Protein AF-A0A9X2HMV2-F1 (afdb_monomer)

InterPro domains:
  IPR060772 LEM-3-like, GIY-YIG domain, bacteria [cd10440] (22-92)

Organism: NCBI:txid2949092

Nearest PDB structures (foldseek):
  8h77-assembly1_F  TM=2.926E-01  e=2.161E-01  Mus musculus
  8ppl-assembly1_Iv  TM=3.514E-01  e=7.562E-01  Homo sapiens
  6ait-assembly1_C  TM=2.605E-01  e=3.933E-01  Escherichia coli K-12

Structure (mmCIF, N/CA/C/O backbone):
data_AF-A0A9X2HMV2-F1
#
_entry.id   AF-A0A9X2HMV2-F1
#
loop_
_atom_site.group_PDB
_atom_site.id
_atom_site.type_symbol
_atom_site.label_atom_id
_atom_site.label_alt_id
_atom_site.label_comp_id
_atom_site.label_asym_id
_atom_site.label_entity_id
_atom_site.label_seq_id
_atom_site.pdbx_PDB_ins_code
_atom_site.Cartn_x
_atom_site.Cartn_y
_atom_site.Cartn_z
_atom_site.occupancy
_atom_site.B_iso_or_equiv
_atom_site.auth_seq_id
_atom_site.auth_comp_id
_atom_site.auth_asym_id
_atom_site.auth_atom_id
_atom_site.pdbx_PDB_model_num
ATOM 1 N N . MET A 1 1 ? 1.524 39.550 4.404 1.00 34.75 1 MET A N 1
ATOM 2 C CA . MET A 1 1 ? 0.336 38.700 4.198 1.00 34.75 1 MET A CA 1
ATOM 3 C C . MET A 1 1 ? 0.662 37.350 4.777 1.00 34.75 1 MET A C 1
ATOM 5 O O . MET A 1 1 ? 1.662 36.757 4.396 1.00 34.75 1 MET A O 1
ATOM 9 N N . GLU A 1 2 ? -0.107 37.003 5.795 1.00 38.22 2 GLU A N 1
ATOM 10 C CA . GLU A 1 2 ? 0.076 35.893 6.719 1.00 38.22 2 GLU A CA 1
ATOM 11 C C . GLU A 1 2 ? -0.021 34.535 6.019 1.00 38.22 2 GLU A C 1
ATOM 13 O O . GLU A 1 2 ? -0.884 34.339 5.168 1.00 38.22 2 GLU A O 1
ATOM 18 N N . ASN A 1 3 ? 0.858 33.606 6.403 1.00 36.62 3 ASN A N 1
ATOM 19 C CA . ASN A 1 3 ? 0.534 32.189 6.584 1.00 36.62 3 ASN A CA 1
ATOM 20 C C . ASN A 1 3 ? 1.729 31.464 7.226 1.00 36.62 3 ASN A C 1
ATOM 22 O O . ASN A 1 3 ? 2.370 30.610 6.625 1.00 36.62 3 ASN A O 1
ATOM 26 N N . GLU A 1 4 ? 2.014 31.804 8.482 1.00 38.22 4 GLU A N 1
ATOM 27 C CA . GLU A 1 4 ? 2.654 30.873 9.414 1.00 38.22 4 GLU A CA 1
ATOM 28 C C . GLU A 1 4 ? 1.601 30.475 10.450 1.00 38.22 4 GLU A C 1
ATOM 30 O O . GLU A 1 4 ? 1.627 30.886 11.608 1.00 38.22 4 GLU A O 1
ATOM 35 N N . ALA A 1 5 ? 0.619 29.682 10.016 1.00 41.47 5 ALA A N 1
ATOM 36 C CA . ALA A 1 5 ? -0.153 28.874 10.945 1.00 41.47 5 ALA A CA 1
ATOM 37 C C . ALA A 1 5 ? 0.798 27.793 11.472 1.00 41.47 5 ALA A C 1
ATOM 39 O O . ALA A 1 5 ? 0.925 26.715 10.892 1.00 41.47 5 ALA A O 1
ATOM 40 N N . GLY A 1 6 ? 1.534 28.122 12.537 1.00 42.69 6 GLY A N 1
ATOM 41 C CA . GLY A 1 6 ? 2.278 27.136 13.304 1.00 42.69 6 GLY A CA 1
ATOM 42 C C . GLY A 1 6 ? 1.337 25.983 13.631 1.00 42.69 6 GLY A C 1
ATOM 43 O O . GLY A 1 6 ? 0.216 26.216 14.082 1.00 42.69 6 GLY A O 1
ATOM 44 N N . ALA A 1 7 ? 1.764 24.754 13.347 1.00 50.41 7 ALA A N 1
ATOM 45 C CA . ALA A 1 7 ? 1.026 23.553 13.704 1.00 50.41 7 ALA A CA 1
ATOM 46 C C . ALA A 1 7 ? 0.815 23.552 15.225 1.00 50.41 7 ALA A C 1
ATOM 48 O O . ALA A 1 7 ? 1.694 23.152 15.989 1.00 50.41 7 ALA A O 1
ATOM 49 N N . GLY A 1 8 ? -0.324 24.090 15.667 1.00 61.62 8 GLY A N 1
ATOM 50 C CA . GLY A 1 8 ? -0.700 24.127 17.068 1.00 61.62 8 GLY A CA 1
ATOM 51 C C . GLY A 1 8 ? -0.692 22.700 17.590 1.00 61.62 8 GLY A C 1
ATOM 52 O O . GLY A 1 8 ? -1.275 21.810 16.971 1.00 61.62 8 GLY A O 1
ATOM 53 N N . ALA A 1 9 ? 0.022 22.466 18.691 1.00 81.00 9 ALA A N 1
ATOM 54 C CA . ALA A 1 9 ? 0.084 21.148 19.302 1.00 81.00 9 ALA A CA 1
ATOM 55 C C . ALA A 1 9 ? -1.342 20.623 19.537 1.00 81.00 9 ALA A C 1
ATOM 57 O O . ALA A 1 9 ? -2.161 21.314 20.147 1.00 81.00 9 ALA A O 1
ATOM 58 N N . LEU A 1 10 ? -1.635 19.414 19.044 1.00 88.38 10 LEU A N 1
ATOM 59 C CA . LEU A 1 10 ? -2.954 18.802 19.193 1.00 88.38 10 LEU A CA 1
ATOM 60 C C . LEU A 1 10 ? -3.320 18.717 20.676 1.00 88.38 10 LEU A C 1
ATOM 62 O O . LEU A 1 10 ? -2.588 18.136 21.485 1.00 88.38 10 LEU A O 1
ATOM 66 N N . ARG A 1 11 ? -4.465 19.292 21.039 1.00 90.75 11 ARG A N 1
ATOM 67 C CA . ARG A 1 11 ? -4.925 19.354 22.422 1.00 90.75 11 ARG A CA 1
ATOM 68 C C . ARG A 1 11 ? -5.875 18.206 22.713 1.00 90.75 11 ARG A C 1
ATOM 70 O O . ARG A 1 11 ? -7.054 18.239 22.378 1.00 90.75 11 ARG A O 1
ATOM 77 N N . GLN A 1 12 ? -5.360 17.209 23.409 1.00 92.12 12 GLN A N 1
ATOM 78 C CA . GLN A 1 12 ? -6.180 16.143 23.954 1.00 92.12 12 GLN A CA 1
ATOM 79 C C . GLN A 1 12 ? -6.887 16.604 25.238 1.00 92.12 12 GLN A C 1
ATOM 81 O O . GLN A 1 12 ? -6.235 17.086 26.167 1.00 92.12 12 GLN A O 1
ATOM 86 N N . THR A 1 13 ? -8.202 16.422 25.303 1.00 86.31 13 THR A N 1
ATOM 87 C CA . THR A 1 13 ? -9.024 16.581 26.506 1.00 86.31 13 THR A CA 1
ATOM 88 C C . THR A 1 13 ? -9.454 15.206 27.027 1.00 86.31 13 THR A C 1
ATOM 90 O O . THR A 1 13 ? -9.396 14.208 26.307 1.00 86.31 13 THR A O 1
ATOM 93 N N . GLY A 1 14 ? -9.797 15.133 28.309 1.00 85.50 14 GLY A N 1
ATOM 94 C CA . GLY A 1 14 ? -10.096 13.877 28.996 1.00 85.50 14 GLY A CA 1
ATOM 95 C C . GLY A 1 14 ? -9.018 13.498 30.010 1.00 85.50 14 GLY A C 1
ATOM 96 O O . GLY A 1 14 ? -7.828 13.787 29.845 1.00 85.50 14 GLY A O 1
ATOM 97 N N . GLU A 1 15 ? -9.447 12.874 31.103 1.00 89.00 15 GLU A N 1
ATOM 98 C CA . GLU A 1 15 ? -8.559 12.493 32.196 1.00 89.00 15 GLU A CA 1
ATOM 99 C C . GLU A 1 15 ? -7.560 11.427 31.728 1.00 89.00 15 GLU A C 1
ATOM 101 O O . GLU A 1 15 ? -7.930 10.351 31.250 1.00 89.00 15 GLU A O 1
ATOM 106 N N . ARG A 1 16 ? -6.263 11.722 31.860 1.00 92.19 16 ARG A N 1
ATOM 107 C CA . ARG A 1 16 ? -5.207 10.741 31.604 1.00 92.19 16 ARG A CA 1
ATOM 108 C C . ARG A 1 16 ? -5.123 9.780 32.775 1.00 92.19 16 ARG A C 1
ATOM 110 O O . ARG A 1 16 ? -4.604 10.138 33.828 1.00 92.19 16 ARG A O 1
ATOM 117 N N . ARG A 1 17 ? -5.558 8.543 32.562 1.00 93.94 17 ARG A N 1
ATOM 118 C CA . ARG A 1 17 ? -5.462 7.472 33.557 1.00 93.94 17 ARG A CA 1
ATOM 119 C C . ARG A 1 17 ? -4.986 6.169 32.927 1.00 93.94 17 ARG A C 1
ATOM 121 O O . ARG A 1 17 ? -4.735 6.098 31.728 1.00 93.94 17 ARG A O 1
ATOM 128 N N . THR A 1 18 ? -4.807 5.149 33.754 1.00 93.38 18 THR A N 1
ATOM 129 C CA . THR A 1 18 ? -4.511 3.786 33.305 1.00 93.38 18 THR A CA 1
ATOM 130 C C . THR A 1 18 ? -5.732 2.930 33.640 1.00 93.38 18 THR A C 1
ATOM 132 O O . THR A 1 18 ? -5.883 2.574 34.808 1.00 93.38 18 THR A O 1
ATOM 135 N N . PRO A 1 19 ? -6.625 2.650 32.673 1.00 92.88 19 PRO A N 1
ATOM 136 C CA . PRO A 1 19 ? -7.799 1.819 32.904 1.00 92.88 19 PRO A CA 1
ATOM 137 C C . PRO A 1 19 ? -7.418 0.405 33.339 1.00 92.88 19 PRO A C 1
ATOM 139 O O . PRO A 1 19 ? -6.324 -0.084 33.029 1.00 92.88 19 PRO A O 1
ATOM 142 N N . ALA A 1 20 ? -8.334 -0.264 34.033 1.00 89.88 20 ALA A N 1
ATOM 143 C CA . ALA A 1 20 ? -8.143 -1.652 34.432 1.00 89.88 20 ALA A CA 1
ATOM 144 C C . ALA A 1 20 ? -8.288 -2.601 33.227 1.00 89.88 20 ALA A C 1
ATOM 146 O O . ALA A 1 20 ? -9.244 -2.491 32.462 1.00 89.88 20 ALA A O 1
ATOM 147 N N . ARG A 1 21 ? -7.370 -3.572 33.097 1.00 95.62 21 ARG A N 1
ATOM 148 C CA . ARG A 1 21 ? -7.404 -4.661 32.093 1.00 95.62 21 ARG A CA 1
ATOM 149 C C . ARG A 1 21 ? -7.625 -4.151 30.655 1.00 95.62 21 ARG A C 1
ATOM 151 O O . ARG A 1 21 ? -6.910 -3.243 30.222 1.00 95.62 21 ARG A O 1
ATOM 158 N N . HIS A 1 22 ? -8.552 -4.772 29.920 1.00 98.31 22 HIS A N 1
ATOM 159 C CA . HIS A 1 22 ? -9.015 -4.320 28.616 1.00 98.31 22 HIS A CA 1
ATOM 160 C C . HIS A 1 22 ? -10.144 -3.306 28.770 1.00 98.31 22 HIS A C 1
ATOM 162 O O . HIS A 1 22 ? -10.926 -3.334 29.723 1.00 98.31 22 HIS A O 1
ATOM 168 N N . TYR A 1 23 ? -10.215 -2.396 27.810 1.00 98.44 23 TYR A N 1
ATOM 169 C CA . TYR A 1 23 ? -11.221 -1.351 27.770 1.00 98.44 23 TYR A CA 1
ATOM 170 C C . TYR A 1 23 ? -11.540 -0.969 26.329 1.00 98.44 23 TYR A C 1
ATOM 172 O O . TYR A 1 23 ? -10.726 -1.165 25.419 1.00 98.44 23 TYR A O 1
ATOM 180 N N . VAL A 1 24 ? -12.704 -0.354 26.151 1.00 98.56 24 VAL A N 1
ATOM 181 C CA . VAL A 1 24 ? -13.124 0.281 24.902 1.00 98.56 24 VAL A CA 1
ATOM 182 C C . VAL A 1 24 ? -13.167 1.786 25.114 1.00 98.56 24 VAL A C 1
ATOM 184 O O . VAL A 1 24 ? -13.591 2.273 26.163 1.00 98.56 24 VAL A O 1
ATOM 187 N N . TYR A 1 25 ? -12.686 2.537 24.133 1.00 98.56 25 TYR A N 1
ATOM 188 C CA . TYR A 1 25 ? -12.602 3.988 24.188 1.00 98.56 25 TYR A CA 1
ATOM 189 C C . TYR A 1 25 ? -13.081 4.627 22.887 1.00 98.56 25 TYR A C 1
ATOM 191 O O . TYR A 1 25 ? -13.060 4.010 21.823 1.00 98.56 25 TYR A O 1
ATOM 199 N N . ALA A 1 26 ? -13.478 5.891 22.981 1.00 98.44 26 ALA A N 1
ATOM 200 C CA . ALA A 1 26 ? -13.838 6.735 21.857 1.00 98.44 26 ALA A CA 1
ATOM 201 C C . ALA A 1 26 ? -12.940 7.974 21.822 1.00 98.44 26 ALA A C 1
ATOM 203 O O . ALA A 1 26 ? -12.693 8.592 22.860 1.00 98.44 26 ALA A O 1
ATOM 204 N N . HIS A 1 27 ? -12.492 8.367 20.629 1.00 98.38 27 HIS A N 1
ATOM 205 C CA . HIS A 1 27 ? -12.064 9.743 20.393 1.00 98.38 27 HIS A CA 1
ATOM 206 C C . HIS A 1 27 ? -13.264 10.521 19.865 1.00 98.38 27 HIS A C 1
ATOM 208 O O . HIS A 1 27 ? -13.929 10.095 18.913 1.00 98.38 27 HIS A O 1
ATOM 214 N N . ARG A 1 28 ? -13.553 11.645 20.514 1.00 98.38 28 ARG A N 1
ATOM 215 C CA . ARG A 1 28 ? -14.755 12.435 20.274 1.00 98.38 28 ARG A CA 1
ATOM 216 C C . ARG A 1 28 ? -14.396 13.837 19.828 1.00 98.38 28 ARG A C 1
ATOM 218 O O . ARG A 1 28 ? -13.426 14.434 20.300 1.00 98.38 28 ARG A O 1
ATOM 225 N N . HIS A 1 29 ? -15.191 14.347 18.904 1.00 97.88 29 HIS A N 1
ATOM 226 C CA . HIS A 1 29 ? -15.198 15.754 18.560 1.00 97.88 29 HIS A CA 1
ATOM 227 C C . HIS A 1 29 ? -15.646 16.565 19.803 1.00 97.88 29 HIS A C 1
ATOM 229 O O . HIS A 1 29 ? -16.313 16.003 20.677 1.00 97.88 29 HIS A O 1
ATOM 235 N N . PRO A 1 30 ? -15.286 17.857 19.940 1.00 96.38 30 PRO A N 1
ATOM 236 C CA . PRO A 1 30 ? -15.675 18.678 21.094 1.00 96.38 30 PRO A CA 1
ATOM 237 C C . PRO A 1 30 ? -17.182 18.749 21.402 1.00 96.38 30 PRO A C 1
ATOM 239 O O . PRO A 1 30 ? -17.558 19.059 22.527 1.00 96.38 30 PRO A O 1
ATOM 242 N N . ASP A 1 31 ? -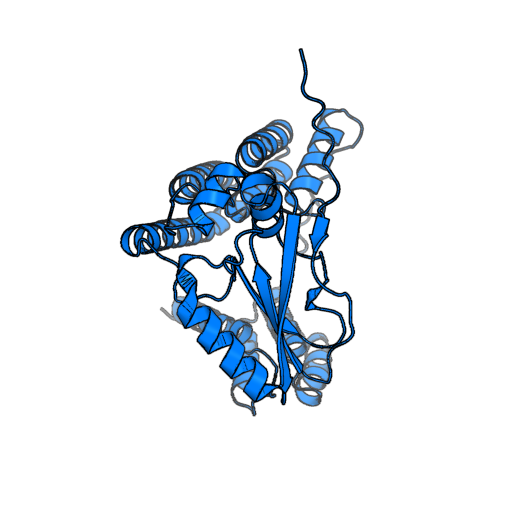18.043 18.440 20.431 1.00 96.50 31 ASP A N 1
ATOM 243 C CA . ASP A 1 31 ? -19.502 18.320 20.606 1.00 96.50 31 ASP A CA 1
ATOM 244 C C . ASP A 1 31 ? -19.943 16.987 21.252 1.00 96.50 31 ASP A C 1
ATOM 246 O O . ASP A 1 31 ? -21.129 16.776 21.492 1.00 96.50 31 ASP A O 1
ATOM 250 N N . GLY A 1 32 ? -19.003 16.076 21.523 1.00 96.81 32 GLY A N 1
ATOM 251 C CA . GLY A 1 32 ? -19.246 14.748 22.080 1.00 96.81 32 GLY A CA 1
ATOM 252 C C . GLY A 1 32 ? -19.470 13.644 21.042 1.00 96.81 32 GLY A C 1
ATOM 253 O O . GLY A 1 32 ? -19.580 12.478 21.427 1.00 96.81 32 GLY A O 1
ATOM 254 N N . THR A 1 33 ? -19.499 13.952 19.743 1.00 97.56 33 THR A N 1
ATOM 255 C CA . THR A 1 33 ? -19.716 12.950 18.691 1.00 97.56 33 THR A CA 1
ATOM 256 C C . THR A 1 33 ? -18.464 12.077 18.502 1.00 97.56 33 THR A C 1
ATOM 258 O O . THR A 1 33 ? -17.376 12.619 18.288 1.00 97.56 33 THR A O 1
ATOM 261 N N . PRO A 1 34 ? -18.562 10.731 18.540 1.00 98.12 34 PRO A N 1
ATOM 262 C CA . PRO A 1 34 ? -17.417 9.864 18.280 1.00 98.12 34 PRO A CA 1
ATOM 263 C C . PRO A 1 34 ? -17.022 9.892 16.798 1.00 98.12 34 PRO A C 1
ATOM 265 O O . PRO A 1 34 ? -17.875 9.795 15.917 1.00 98.12 34 PRO A O 1
ATOM 268 N N . PHE A 1 35 ? -15.717 9.973 16.533 1.00 97.94 35 PHE A N 1
ATOM 269 C CA . PHE A 1 35 ? -15.137 9.840 15.186 1.00 97.94 35 PHE A CA 1
ATOM 270 C C . PHE A 1 35 ? -14.103 8.707 15.092 1.00 97.94 35 PHE A C 1
ATOM 272 O O . PHE A 1 35 ? -13.606 8.392 14.013 1.00 97.94 35 PHE A O 1
ATOM 279 N N . TYR A 1 36 ? -13.765 8.078 16.217 1.00 98.31 36 TYR A N 1
ATOM 280 C CA . TYR A 1 36 ? -12.933 6.882 16.273 1.00 98.31 36 TYR A CA 1
ATOM 281 C C . TYR A 1 36 ? -13.305 6.067 17.509 1.00 98.31 36 TYR A C 1
ATOM 283 O O . TYR A 1 36 ? -13.457 6.638 18.589 1.00 98.31 36 TYR A O 1
ATOM 291 N N . ILE A 1 37 ? -13.412 4.752 17.357 1.00 98.56 37 ILE A N 1
ATOM 292 C CA . ILE A 1 37 ? -13.602 3.797 18.454 1.00 98.56 37 ILE A CA 1
ATOM 293 C C . ILE A 1 37 ? -12.391 2.870 18.492 1.00 98.56 37 ILE A C 1
ATOM 295 O O . ILE A 1 37 ? -11.847 2.526 17.448 1.00 98.56 37 ILE A O 1
ATOM 299 N N . GLY A 1 38 ? -11.934 2.471 19.670 1.00 98.19 38 GLY A N 1
ATOM 300 C CA . GLY A 1 38 ? -10.831 1.528 19.771 1.00 98.19 38 GLY A CA 1
ATOM 301 C C . GLY A 1 38 ? -10.898 0.661 21.015 1.00 98.19 38 GLY A C 1
ATOM 302 O O . GLY A 1 38 ? -11.391 1.088 22.057 1.00 98.19 38 GLY A O 1
ATOM 303 N N . LYS A 1 39 ? -10.309 -0.529 20.931 1.00 98.19 39 LYS A N 1
ATOM 304 C CA . LYS A 1 39 ? -9.951 -1.362 22.083 1.00 98.19 39 LYS A CA 1
ATOM 305 C C . LYS A 1 39 ? -8.522 -1.089 22.544 1.00 98.19 39 LYS A C 1
ATOM 307 O O . LYS A 1 39 ? -7.611 -0.852 21.739 1.00 98.19 39 LYS A O 1
ATOM 312 N N . GLY A 1 40 ? -8.279 -1.146 23.851 1.00 97.44 40 GLY A N 1
ATOM 313 C CA . GLY A 1 40 ? -6.939 -0.970 24.397 1.00 97.44 40 GLY A CA 1
ATOM 314 C C . GLY A 1 40 ? -6.668 -1.640 25.733 1.00 97.44 40 GLY A C 1
ATOM 315 O O . GLY A 1 40 ? -7.559 -2.163 26.390 1.00 97.44 40 GLY A O 1
ATOM 316 N N . ILE A 1 41 ? -5.384 -1.604 26.091 1.00 97.31 41 ILE A N 1
ATOM 317 C CA . ILE A 1 41 ? -4.829 -1.908 27.412 1.00 97.31 41 ILE A CA 1
ATOM 318 C C . ILE A 1 41 ? -3.843 -0.796 27.780 1.00 97.31 41 ILE A C 1
ATOM 320 O O . ILE A 1 41 ? -3.313 -0.103 26.899 1.00 97.31 41 ILE A O 1
ATOM 324 N N . GLY A 1 42 ? -3.594 -0.596 29.075 1.00 96.25 42 GLY A N 1
ATOM 325 C CA . GLY A 1 42 ? -2.690 0.454 29.549 1.00 96.25 42 GLY A CA 1
ATOM 326 C C . GLY A 1 42 ? -3.098 1.835 29.021 1.00 96.25 42 GLY A C 1
ATOM 327 O O . GLY A 1 42 ? -4.249 2.237 29.147 1.00 96.25 42 GLY A O 1
ATOM 328 N N . ARG A 1 43 ? -2.181 2.564 28.372 1.00 96.00 43 ARG A N 1
ATOM 329 C CA . ARG A 1 43 ? -2.418 3.946 27.899 1.00 96.00 43 ARG A CA 1
ATOM 330 C C . ARG A 1 43 ? -2.727 4.082 26.399 1.00 96.00 43 ARG A C 1
ATOM 332 O O . ARG A 1 43 ? -2.580 5.170 25.845 1.00 96.00 43 ARG A O 1
ATOM 339 N N . ARG A 1 44 ? -3.159 3.011 25.723 1.00 96.62 4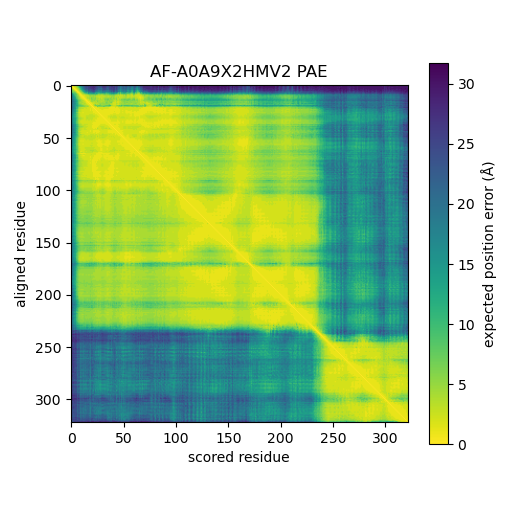4 ARG A N 1
ATOM 340 C CA . ARG A 1 44 ? -3.421 3.019 24.268 1.00 96.62 44 ARG A CA 1
ATOM 341 C C . ARG A 1 44 ? -4.423 4.096 23.813 1.00 96.62 44 ARG A C 1
ATOM 343 O O . ARG A 1 44 ? -4.198 4.677 22.748 1.00 96.62 44 ARG A O 1
ATOM 350 N N . ALA A 1 45 ? -5.452 4.408 24.612 1.00 97.12 45 ALA A N 1
ATOM 351 C CA . ALA A 1 45 ? -6.440 5.455 24.292 1.00 97.12 45 ALA A CA 1
ATOM 352 C C . ALA A 1 45 ? -5.833 6.857 24.129 1.00 97.12 45 ALA A C 1
ATOM 354 O O . ALA A 1 45 ? -6.392 7.702 23.451 1.00 97.12 45 ALA A O 1
ATOM 355 N N . TRP A 1 46 ? -4.685 7.120 24.757 1.00 96.25 46 TRP A N 1
ATOM 356 C CA . TRP A 1 46 ? -4.029 8.431 24.735 1.00 96.25 46 TRP A CA 1
ATOM 357 C C . TRP A 1 46 ? -2.839 8.481 23.769 1.00 96.25 46 TRP A C 1
ATOM 359 O O . TRP A 1 46 ? -2.117 9.476 23.730 1.00 96.25 46 TRP A O 1
ATOM 369 N N . SER A 1 47 ? -2.597 7.407 23.013 1.00 94.69 47 SER A N 1
ATOM 370 C CA . SER A 1 47 ? -1.531 7.385 22.014 1.00 94.69 47 SER A CA 1
ATOM 371 C C . SER A 1 47 ? -1.889 8.282 20.828 1.00 94.69 47 SER A C 1
ATOM 373 O O . SER A 1 47 ? -2.959 8.137 20.241 1.00 94.69 47 SER A O 1
ATOM 375 N N . MET A 1 48 ? -0.953 9.156 20.454 1.00 92.75 48 MET A N 1
ATOM 376 C CA . MET A 1 48 ? -1.035 9.999 19.255 1.00 92.75 48 MET A CA 1
ATOM 377 C C . MET A 1 48 ? -0.436 9.328 18.014 1.00 92.75 48 MET A C 1
ATOM 379 O O . MET A 1 48 ? -0.400 9.949 16.962 1.00 92.75 48 MET A O 1
ATOM 383 N N . ASP A 1 49 ? 0.049 8.090 18.131 1.00 94.31 49 ASP A N 1
ATOM 384 C CA . ASP A 1 49 ? 0.530 7.308 16.993 1.00 94.31 49 ASP A CA 1
ATOM 385 C C . ASP A 1 49 ? -0.678 6.835 16.172 1.00 94.31 49 ASP A C 1
ATOM 387 O O . ASP A 1 49 ? -1.319 5.826 16.494 1.00 94.31 49 ASP A O 1
ATOM 391 N N . ARG A 1 50 ? -1.092 7.664 15.212 1.00 94.00 50 ARG A N 1
ATOM 392 C CA . ARG A 1 50 ? -2.278 7.486 14.370 1.00 94.00 50 ARG A CA 1
ATOM 393 C C . ARG A 1 50 ? -1.961 7.891 12.933 1.00 94.00 50 ARG A C 1
ATOM 395 O O . ARG A 1 50 ? -0.946 8.520 12.649 1.00 94.00 50 ARG A O 1
ATOM 402 N N . ASP A 1 51 ? -2.823 7.483 12.008 1.00 92.88 51 ASP A N 1
ATOM 403 C CA . ASP A 1 51 ? -2.629 7.793 10.595 1.00 92.88 51 ASP A CA 1
ATOM 404 C C . ASP A 1 51 ? -2.917 9.269 10.260 1.00 92.88 51 ASP A C 1
ATOM 406 O O . ASP A 1 51 ? -3.502 10.027 11.040 1.00 92.88 51 ASP A O 1
ATOM 410 N N . ALA A 1 52 ? -2.494 9.678 9.063 1.00 93.50 52 ALA A N 1
ATOM 411 C CA . ALA A 1 52 ? -2.624 11.050 8.587 1.00 93.50 52 ALA A CA 1
ATOM 412 C C . ALA A 1 52 ? -4.082 11.537 8.507 1.00 93.50 52 ALA A C 1
ATOM 414 O O . ALA A 1 52 ? -4.324 12.719 8.744 1.00 93.50 52 ALA A O 1
ATOM 415 N N . LEU A 1 53 ? -5.052 10.660 8.217 1.00 95.00 53 LEU A N 1
ATOM 416 C CA . LEU A 1 53 ? -6.465 11.046 8.129 1.00 95.00 53 LEU A CA 1
ATOM 417 C C . LEU A 1 53 ? -7.017 11.387 9.509 1.00 95.00 53 LEU A C 1
ATOM 419 O O . LEU A 1 53 ? -7.749 12.363 9.650 1.00 95.00 53 LEU A O 1
ATOM 423 N N . TRP A 1 54 ? -6.626 10.625 10.530 1.00 97.38 54 TRP A N 1
ATOM 424 C CA . TRP A 1 54 ? -6.986 10.915 11.914 1.00 97.38 54 TRP A CA 1
ATOM 425 C C . TRP A 1 54 ? -6.461 12.287 12.363 1.00 97.38 54 TRP A C 1
ATOM 427 O O . TRP A 1 54 ? -7.221 13.098 12.897 1.00 97.38 54 TRP A O 1
ATOM 437 N N . HIS A 1 55 ? -5.183 12.581 12.095 1.00 96.19 55 HIS A N 1
ATOM 438 C CA . HIS A 1 55 ? -4.594 13.885 12.417 1.00 96.19 55 HIS A CA 1
ATOM 439 C C . HIS A 1 55 ? -5.263 15.022 11.639 1.00 96.19 55 HIS A C 1
ATOM 441 O O . HIS A 1 55 ? -5.594 16.059 12.216 1.00 96.19 55 HIS A O 1
ATOM 447 N N . HIS A 1 56 ? -5.497 14.813 10.343 1.00 96.50 56 HIS A N 1
ATOM 448 C CA . HIS A 1 56 ? -6.152 15.786 9.475 1.00 96.50 56 HIS A CA 1
ATOM 449 C C . HIS A 1 56 ? -7.574 16.100 9.940 1.00 96.50 56 HIS A C 1
ATOM 451 O O . HIS A 1 56 ? -7.940 17.271 10.020 1.00 96.50 56 HIS A O 1
ATOM 457 N N . PHE A 1 57 ? -8.351 15.086 10.331 1.00 97.44 57 PHE A N 1
ATOM 458 C CA . PHE A 1 57 ? -9.698 15.274 10.868 1.00 97.44 57 PHE A CA 1
ATOM 459 C C . PHE A 1 57 ? -9.696 16.139 12.130 1.00 97.44 57 PHE A C 1
ATOM 461 O O . PHE A 1 57 ? -10.498 17.059 12.240 1.00 97.44 57 PHE A O 1
ATOM 468 N N . ILE A 1 58 ? -8.778 15.914 13.071 1.00 97.38 58 ILE A N 1
ATOM 469 C CA . ILE A 1 58 ? -8.739 16.722 14.301 1.00 97.38 58 ILE A CA 1
ATOM 470 C C . ILE A 1 58 ? -8.374 18.169 14.001 1.00 97.38 58 ILE A C 1
ATOM 472 O O . ILE A 1 58 ? -9.000 19.084 14.537 1.00 97.38 58 ILE A O 1
ATOM 476 N N . THR A 1 59 ? -7.385 18.387 13.139 1.00 96.50 59 THR A N 1
ATOM 477 C CA . THR A 1 59 ? -6.963 19.736 12.759 1.00 96.50 59 THR A CA 1
ATOM 478 C C . THR A 1 59 ? -8.081 20.485 12.038 1.00 96.50 59 THR A C 1
ATOM 480 O O . THR A 1 59 ? -8.359 21.632 12.375 1.00 96.50 59 THR A O 1
ATOM 483 N N . THR A 1 60 ? -8.745 19.841 11.076 1.00 96.38 60 THR A N 1
ATOM 484 C CA . THR A 1 60 ? -9.719 20.509 10.196 1.00 96.38 60 THR A CA 1
ATOM 485 C C . THR A 1 60 ? -11.142 20.527 10.734 1.00 96.38 60 THR A C 1
ATOM 487 O O . THR A 1 60 ? -11.866 21.487 10.489 1.00 96.38 60 THR A O 1
ATOM 490 N N . ARG A 1 61 ? -11.563 19.487 11.459 1.00 97.06 61 ARG A N 1
ATOM 491 C CA . ARG A 1 61 ? -12.939 19.342 11.958 1.00 97.06 61 ARG A CA 1
ATOM 492 C C . ARG A 1 61 ? -13.056 19.647 13.437 1.00 97.06 61 ARG A C 1
ATOM 494 O O . ARG A 1 61 ? -14.057 20.221 13.832 1.00 97.06 61 ARG A O 1
ATOM 501 N N . CYS A 1 62 ? -12.037 19.341 14.239 1.00 96.62 62 CYS A N 1
ATOM 502 C CA . CYS A 1 62 ? -12.098 19.514 15.693 1.00 96.62 62 CYS A CA 1
ATOM 503 C C . CYS A 1 62 ? -11.313 20.734 16.224 1.00 96.62 62 CYS A C 1
ATOM 505 O O . CYS A 1 62 ? -11.084 20.854 17.433 1.00 96.62 62 CYS A O 1
ATOM 507 N N . GLY A 1 63 ? -10.838 21.619 15.339 1.00 95.12 63 GLY A N 1
ATOM 508 C CA . GLY A 1 63 ? -10.068 22.810 15.717 1.00 95.12 63 GLY A CA 1
ATOM 509 C C . GLY A 1 63 ? -8.761 22.490 16.452 1.00 95.12 63 GLY A C 1
ATOM 510 O O . GLY A 1 63 ? -8.346 23.238 17.334 1.00 95.12 63 GLY A O 1
ATOM 511 N N . GLY A 1 64 ? -8.145 21.342 16.152 1.00 96.31 64 GLY A N 1
ATOM 512 C CA . GLY A 1 64 ? -6.916 20.886 16.804 1.00 96.31 64 GLY A CA 1
ATOM 513 C C . GLY A 1 64 ? -7.119 20.270 18.193 1.00 96.31 64 GLY A C 1
ATOM 514 O O . GLY A 1 64 ? -6.130 19.998 18.873 1.00 96.31 64 GLY A O 1
ATOM 515 N N . SER A 1 65 ? -8.360 20.032 18.633 1.00 96.50 65 SER A N 1
ATOM 516 C CA . SER A 1 65 ? -8.654 19.445 19.948 1.00 96.50 65 SER A CA 1
ATOM 517 C C . SER A 1 65 ? -9.592 18.248 19.870 1.00 96.50 65 SER A C 1
ATOM 519 O O . SER A 1 65 ? -10.444 18.195 18.999 1.00 96.50 65 SER A O 1
ATOM 521 N N . TYR A 1 66 ? -9.454 17.265 20.752 1.00 97.75 66 TYR A N 1
ATOM 522 C CA . TYR A 1 66 ? -10.361 16.113 20.791 1.00 97.75 66 TYR A CA 1
ATOM 523 C C . TYR A 1 66 ? -10.415 15.517 22.189 1.00 97.75 66 TYR A C 1
ATOM 525 O O . TYR A 1 66 ? -9.448 15.617 22.945 1.00 97.75 66 TYR A O 1
ATOM 533 N N . ASP A 1 67 ? -11.524 14.861 22.506 1.00 97.69 67 ASP A N 1
ATOM 534 C CA . ASP A 1 67 ? -11.742 14.235 23.802 1.00 97.69 67 ASP A CA 1
ATOM 535 C C . ASP A 1 67 ? -11.524 12.721 23.752 1.00 97.69 67 ASP A C 1
ATOM 537 O O . ASP A 1 67 ? -11.920 12.068 22.784 1.00 97.69 67 ASP A O 1
ATOM 541 N N . VAL A 1 68 ? -10.912 12.158 24.796 1.00 97.88 68 VAL A N 1
ATOM 542 C CA . VAL A 1 68 ? -10.795 10.705 24.976 1.00 97.88 68 VAL A CA 1
ATOM 543 C C . VAL A 1 68 ? -11.729 10.237 26.076 1.00 97.88 68 VAL A C 1
ATOM 545 O O . VAL A 1 68 ? -11.584 10.612 27.239 1.00 97.88 68 VAL A O 1
ATOM 548 N N . PHE A 1 69 ? -12.643 9.349 25.702 1.00 97.62 69 PHE A N 1
ATOM 549 C CA . PHE A 1 69 ? -13.666 8.810 26.583 1.00 97.62 69 PHE A CA 1
ATOM 550 C C . PHE A 1 69 ? -13.533 7.299 26.711 1.00 97.62 69 PHE A C 1
ATOM 552 O O . PHE A 1 69 ? -13.557 6.588 25.710 1.00 97.62 69 PHE A O 1
ATOM 559 N N . ILE A 1 70 ? -13.404 6.806 27.943 1.00 98.00 70 ILE A N 1
ATOM 560 C CA . ILE A 1 70 ? -13.440 5.371 28.233 1.00 98.00 70 ILE A CA 1
ATOM 561 C C . ILE A 1 70 ? -14.906 4.954 28.301 1.00 98.00 70 ILE A C 1
ATOM 563 O O . ILE A 1 70 ? -15.620 5.372 29.209 1.00 98.00 70 ILE A O 1
ATOM 567 N N . VAL A 1 71 ? -15.343 4.164 27.323 1.00 98.12 71 VAL A N 1
ATOM 568 C CA . VAL A 1 71 ? -16.730 3.699 27.203 1.00 98.12 71 VAL A CA 1
ATOM 569 C C . VAL A 1 71 ? -17.012 2.607 28.233 1.00 98.12 71 VAL A C 1
ATOM 571 O O . VAL A 1 71 ? -18.030 2.650 28.914 1.00 98.12 71 VAL A O 1
ATOM 574 N N . ALA A 1 72 ? -16.085 1.658 28.368 1.00 98.12 72 ALA A N 1
ATOM 575 C CA . ALA A 1 72 ? -16.122 0.583 29.353 1.00 98.12 72 ALA A CA 1
ATOM 576 C C . ALA A 1 72 ? -14.692 0.121 29.664 1.00 98.12 72 ALA A C 1
ATOM 578 O O . ALA A 1 72 ? -13.826 0.179 28.791 1.00 98.12 72 ALA A O 1
ATOM 579 N N . GLU A 1 73 ? -14.434 -0.340 30.887 1.00 98.06 73 GLU A N 1
ATOM 580 C CA . GLU A 1 73 ? -13.127 -0.843 31.334 1.00 98.06 73 GLU A CA 1
ATOM 581 C C . GLU A 1 73 ? -13.272 -2.054 32.258 1.00 98.06 73 GLU A C 1
ATOM 583 O O . GLU A 1 73 ? -14.367 -2.351 32.729 1.00 98.06 73 GLU A O 1
ATOM 588 N N . GLY A 1 74 ? -12.160 -2.739 32.539 1.00 97.75 74 GLY A N 1
ATOM 589 C CA . GLY A 1 74 ? -12.161 -3.946 33.367 1.00 97.75 74 GLY A CA 1
ATOM 590 C C . GLY A 1 74 ? -12.666 -5.190 32.635 1.00 97.75 74 GLY A C 1
ATOM 591 O O . GLY A 1 74 ? -12.968 -6.187 33.285 1.00 97.75 74 GLY A O 1
ATOM 592 N N . LEU A 1 75 ? -12.734 -5.135 31.305 1.00 98.31 75 LEU A N 1
ATOM 593 C CA . LEU A 1 75 ? -13.282 -6.187 30.458 1.00 98.31 75 LEU A CA 1
ATOM 594 C C . LEU A 1 75 ? -12.286 -7.339 30.265 1.00 98.31 75 LEU A C 1
ATOM 596 O O . LEU A 1 75 ? -11.060 -7.155 30.354 1.00 98.31 75 LEU A O 1
ATOM 600 N N . GLU A 1 76 ? -12.821 -8.520 29.950 1.00 98.06 76 GLU A N 1
ATOM 601 C CA . GLU A 1 76 ? -12.045 -9.553 29.269 1.00 98.06 76 GLU A CA 1
ATOM 602 C C . GLU A 1 76 ? -11.700 -9.106 27.844 1.00 98.06 76 GLU A C 1
ATOM 604 O O . GLU A 1 76 ? -12.255 -8.142 27.307 1.00 98.06 76 GLU A O 1
ATOM 609 N N . GLU A 1 77 ? -10.721 -9.771 27.232 1.00 97.75 77 GLU A N 1
ATOM 610 C CA . GLU A 1 77 ? -10.272 -9.381 25.897 1.00 97.75 77 GLU A CA 1
ATOM 611 C C . GLU A 1 77 ? -11.375 -9.522 24.838 1.00 97.75 77 GLU A C 1
ATOM 613 O O . GLU A 1 77 ? -11.527 -8.617 24.009 1.00 97.75 77 GLU A O 1
ATOM 618 N N . ASP A 1 78 ? -12.111 -10.634 24.892 1.00 98.00 78 ASP A N 1
ATOM 619 C CA . ASP A 1 78 ? -13.173 -10.975 23.945 1.00 98.00 78 ASP A CA 1
ATOM 620 C C . ASP A 1 78 ? -14.375 -10.037 24.106 1.00 98.00 78 ASP A C 1
ATOM 622 O O . ASP A 1 78 ? -14.826 -9.464 23.117 1.00 98.00 78 ASP A O 1
ATOM 626 N N . ASP A 1 79 ? -14.799 -9.756 25.343 1.00 98.31 79 ASP A N 1
ATOM 627 C CA . ASP A 1 79 ? -15.880 -8.799 25.628 1.00 98.31 79 ASP A CA 1
ATOM 628 C C . ASP A 1 79 ? -15.550 -7.396 25.093 1.00 98.31 79 ASP A C 1
ATOM 630 O O . ASP A 1 79 ? -16.388 -6.701 24.519 1.00 98.31 79 ASP A O 1
ATOM 634 N N . ALA A 1 80 ? -14.298 -6.955 25.262 1.00 98.38 80 ALA A N 1
ATOM 635 C CA . ALA A 1 80 ? -13.855 -5.666 24.743 1.00 98.38 80 ALA A CA 1
ATOM 636 C C . ALA A 1 80 ? -13.795 -5.640 23.208 1.00 98.38 80 ALA A C 1
ATOM 638 O O . ALA A 1 80 ? -13.983 -4.579 22.612 1.00 98.38 80 ALA A O 1
ATOM 639 N N . LEU A 1 81 ? -13.508 -6.777 22.567 1.00 97.69 81 LEU A N 1
ATOM 640 C CA . LEU A 1 81 ? -13.520 -6.907 21.111 1.00 97.69 81 LEU A CA 1
ATOM 641 C C . LEU A 1 81 ? -14.953 -6.878 20.562 1.00 97.69 81 LEU A C 1
ATOM 643 O O . LEU A 1 81 ? -15.207 -6.194 19.571 1.00 97.69 81 LEU A O 1
ATOM 647 N N . GLU A 1 82 ? -15.882 -7.577 21.215 1.00 98.12 82 GLU A N 1
ATOM 648 C CA . GLU A 1 82 ? -17.301 -7.587 20.853 1.00 98.12 82 GLU A CA 1
ATOM 649 C C . GLU A 1 82 ? -17.909 -6.184 20.985 1.00 98.12 82 GLU A C 1
ATOM 651 O O . GLU A 1 82 ? -18.442 -5.651 20.011 1.00 98.12 82 GLU A O 1
ATOM 656 N N . LEU A 1 83 ? -17.701 -5.516 22.125 1.00 98.50 83 LEU A N 1
ATOM 657 C CA . LEU A 1 83 ? -18.192 -4.153 22.345 1.00 98.50 83 LEU A CA 1
ATOM 658 C C . LEU A 1 83 ? -17.582 -3.132 21.364 1.00 98.50 83 LEU A C 1
ATOM 660 O O . LEU A 1 83 ? -18.272 -2.221 20.903 1.00 98.50 83 LEU A O 1
ATOM 664 N N . GLU A 1 84 ? -16.294 -3.256 21.019 1.00 98.56 84 GLU A N 1
ATOM 665 C CA . GLU A 1 84 ? -15.669 -2.423 19.979 1.00 98.56 84 GLU A CA 1
ATOM 666 C C . GLU A 1 84 ? -16.380 -2.607 18.630 1.00 98.56 84 GLU A C 1
ATOM 668 O O . GLU A 1 84 ? -16.712 -1.618 17.972 1.00 98.56 84 GLU A O 1
ATOM 673 N N . ALA A 1 85 ? -16.643 -3.853 18.231 1.00 98.00 85 ALA A N 1
ATOM 674 C CA . ALA A 1 85 ? -17.319 -4.163 16.978 1.00 98.00 85 ALA A CA 1
ATOM 675 C C . ALA A 1 85 ? -18.760 -3.623 16.945 1.00 98.00 85 ALA A C 1
ATOM 677 O O . ALA A 1 85 ? -19.155 -3.018 15.945 1.00 98.00 85 ALA A O 1
ATOM 678 N N . GLU A 1 86 ? -19.516 -3.773 18.037 1.00 98.12 86 GLU A N 1
ATOM 679 C CA . GLU A 1 86 ? -20.875 -3.234 18.175 1.00 98.12 86 GLU A CA 1
ATOM 680 C C . GLU A 1 86 ? -20.907 -1.709 18.014 1.00 98.12 86 GLU A C 1
ATOM 682 O O . GLU A 1 86 ? -21.692 -1.173 17.227 1.00 98.12 86 GLU A O 1
ATOM 687 N N . LEU A 1 87 ? -20.016 -0.994 18.707 1.00 98.31 87 LEU A N 1
ATOM 688 C CA . LEU A 1 87 ? -19.940 0.467 18.630 1.00 98.31 87 LEU A CA 1
ATOM 689 C C . LEU A 1 87 ? -19.482 0.949 17.251 1.00 98.31 87 LEU A C 1
ATOM 691 O O . LEU A 1 87 ? -19.992 1.955 16.748 1.00 98.31 87 LEU A O 1
ATOM 695 N N . ILE A 1 88 ? -18.544 0.237 16.617 1.00 98.00 88 ILE A N 1
ATOM 696 C CA . ILE A 1 88 ? -18.135 0.536 15.242 1.00 98.00 88 ILE A CA 1
ATOM 697 C C . ILE A 1 88 ? -19.317 0.352 14.286 1.00 98.00 88 ILE A C 1
ATOM 699 O O . ILE A 1 88 ? -19.544 1.214 13.438 1.00 98.00 88 ILE A O 1
ATOM 703 N N . ALA A 1 89 ? -20.097 -0.721 14.429 1.00 96.25 89 ALA A N 1
ATOM 704 C CA . ALA A 1 89 ? -21.284 -0.946 13.611 1.00 96.25 89 ALA A CA 1
ATOM 705 C C . ALA A 1 89 ? -22.346 0.148 13.831 1.00 96.25 89 ALA A C 1
ATOM 707 O O . ALA A 1 89 ? -22.900 0.666 12.861 1.00 96.25 89 ALA A O 1
ATOM 708 N N . ALA A 1 90 ? -22.577 0.559 15.081 1.00 96.94 90 ALA A N 1
ATOM 709 C CA . ALA A 1 90 ? -23.563 1.581 15.432 1.00 96.94 90 ALA A CA 1
ATOM 710 C C . ALA A 1 90 ? -23.210 2.986 14.906 1.00 96.94 90 ALA A C 1
ATOM 712 O O . ALA A 1 90 ? -24.099 3.755 14.537 1.00 96.94 90 ALA A O 1
ATOM 713 N N . HIS A 1 91 ? -21.921 3.338 14.855 1.00 96.56 91 HIS A N 1
ATOM 714 C CA . HIS A 1 91 ? -21.463 4.685 14.483 1.00 96.56 91 HIS A CA 1
ATOM 715 C C . HIS A 1 91 ? -20.761 4.769 13.119 1.00 96.56 91 HIS A C 1
ATOM 717 O O . HIS A 1 91 ? -20.339 5.858 12.720 1.00 96.56 91 HIS A O 1
ATOM 723 N N . GLY A 1 92 ? -20.646 3.656 12.391 1.00 94.19 92 GLY A N 1
ATOM 724 C CA . GLY A 1 92 ? -19.687 3.461 11.299 1.00 94.19 92 GLY A CA 1
ATOM 725 C C . GLY A 1 92 ? -19.604 4.577 10.255 1.00 94.19 92 GLY A C 1
ATOM 726 O O . GLY A 1 92 ? -18.505 4.966 9.875 1.00 94.19 92 GLY A O 1
ATOM 727 N N . VAL A 1 93 ? -20.722 5.189 9.857 1.00 94.44 93 VAL A N 1
ATOM 728 C CA . VAL A 1 93 ? -20.744 6.271 8.846 1.00 94.44 93 VAL A CA 1
ATOM 729 C C . VAL A 1 93 ? -19.876 7.483 9.236 1.00 94.44 93 VAL A C 1
ATOM 731 O O . VAL A 1 93 ? -19.404 8.217 8.368 1.00 94.44 93 VAL A O 1
ATOM 734 N N . ARG A 1 94 ? -19.651 7.701 10.538 1.00 95.31 94 ARG A N 1
ATOM 735 C CA . ARG A 1 94 ? -18.902 8.847 11.086 1.00 95.31 94 ARG A CA 1
ATOM 736 C C . ARG A 1 94 ? -17.496 8.490 11.566 1.00 95.31 94 ARG A C 1
ATOM 738 O O . ARG A 1 94 ? -16.768 9.379 11.998 1.00 95.31 94 ARG A O 1
ATOM 745 N N . LEU A 1 95 ? -17.122 7.211 11.539 1.00 97.19 95 LEU A N 1
ATOM 746 C CA . LEU A 1 95 ? -15.861 6.749 12.111 1.00 97.19 95 LEU A CA 1
ATOM 747 C C . LEU A 1 95 ? -14.736 6.688 11.075 1.00 97.19 95 LEU A C 1
ATOM 749 O O . LEU A 1 95 ? -14.930 6.265 9.938 1.00 97.19 95 LEU A O 1
ATOM 753 N N . LEU A 1 96 ? -13.525 7.014 11.524 1.00 97.00 96 LEU A N 1
ATOM 754 C CA . LEU A 1 96 ? -12.276 6.880 10.766 1.00 97.00 96 LEU A CA 1
ATOM 755 C C . LEU A 1 96 ? -11.622 5.502 10.902 1.00 97.00 96 LEU A C 1
ATOM 757 O O . LEU A 1 96 ? -10.551 5.264 10.349 1.00 97.00 96 LEU A O 1
ATOM 761 N N . ASN A 1 97 ? -12.241 4.591 11.653 1.00 96.50 97 ASN A N 1
ATOM 762 C CA . ASN A 1 97 ? -11.781 3.219 11.808 1.00 96.50 97 ASN A CA 1
ATOM 763 C C . ASN A 1 97 ? -11.527 2.555 10.445 1.00 96.50 97 ASN A C 1
ATOM 765 O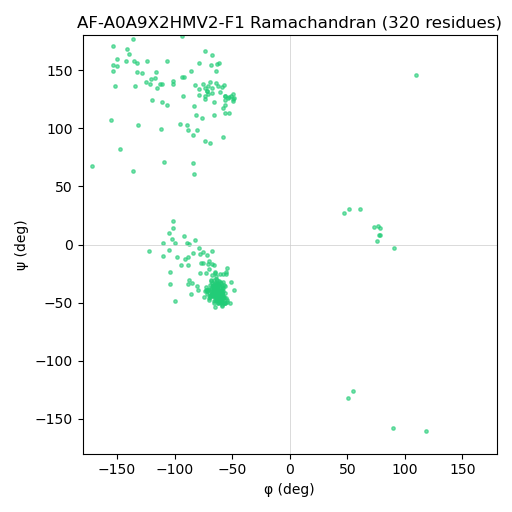 O . ASN A 1 97 ? -12.402 2.522 9.580 1.00 96.50 97 ASN A O 1
ATOM 769 N N . TRP A 1 98 ? -10.333 1.979 10.271 1.00 92.38 98 TRP A N 1
ATOM 770 C CA . TRP A 1 98 ? -9.981 1.255 9.047 1.00 92.38 98 TRP A CA 1
ATOM 771 C C . TRP A 1 98 ? -10.862 0.026 8.835 1.00 92.38 98 TRP A C 1
ATOM 773 O O . TRP A 1 98 ? -11.375 -0.177 7.734 1.00 92.38 98 TRP A O 1
ATOM 783 N N . ILE A 1 99 ? -11.055 -0.751 9.903 1.00 93.06 99 ILE A N 1
ATOM 784 C CA . ILE A 1 99 ? -12.003 -1.862 9.961 1.00 93.06 99 ILE A CA 1
ATOM 785 C C . ILE A 1 99 ? -13.336 -1.279 10.422 1.00 93.06 99 ILE A C 1
ATOM 787 O O . ILE A 1 99 ? -13.521 -1.000 11.603 1.00 93.06 99 ILE A O 1
ATOM 791 N N . ASN A 1 100 ? -14.225 -1.022 9.468 1.00 95.00 100 ASN A N 1
ATOM 792 C CA . ASN A 1 100 ? -15.516 -0.398 9.719 1.00 95.00 100 ASN A CA 1
ATOM 793 C C . ASN A 1 100 ? -16.506 -0.797 8.610 1.00 95.00 100 ASN A C 1
ATOM 795 O O . ASN A 1 100 ? -16.371 -0.313 7.482 1.00 95.00 100 ASN A O 1
ATOM 799 N N . PRO A 1 101 ? -17.487 -1.670 8.903 1.00 91.88 101 PRO A N 1
ATOM 800 C CA . PRO A 1 101 ? -18.461 -2.131 7.916 1.00 91.88 101 PRO A CA 1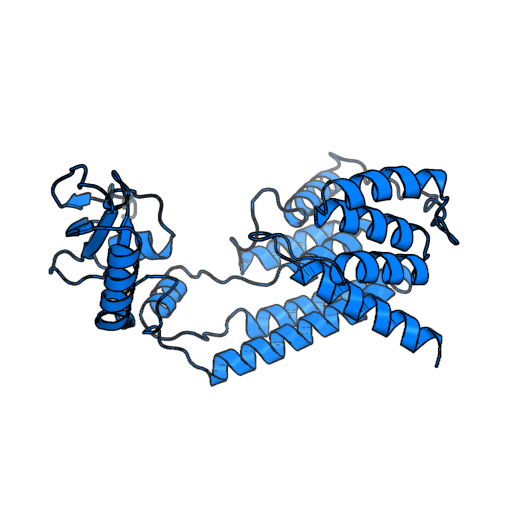
ATOM 801 C C . PRO A 1 101 ? -19.468 -1.044 7.515 1.00 91.88 101 PRO A C 1
ATOM 803 O O . PRO A 1 101 ? -20.113 -1.174 6.482 1.00 91.88 101 PRO A O 1
ATOM 806 N N . GLY A 1 102 ? -19.594 0.035 8.296 1.00 91.94 102 GLY A N 1
ATOM 807 C CA . GLY A 1 102 ? -20.468 1.168 7.987 1.00 91.94 102 GLY A CA 1
ATOM 808 C C . GLY A 1 102 ? -19.866 2.183 7.009 1.00 91.94 102 GLY A C 1
ATOM 809 O O . GLY A 1 102 ? -20.485 3.217 6.760 1.00 91.94 102 GLY A O 1
ATOM 810 N N . ARG A 1 103 ? -18.666 1.929 6.465 1.00 92.12 103 ARG A N 1
ATOM 811 C CA . ARG A 1 103 ? -18.075 2.760 5.404 1.00 92.12 103 ARG A CA 1
ATOM 812 C C . ARG A 1 103 ? -18.885 2.603 4.121 1.00 92.12 103 ARG A C 1
ATOM 814 O O . ARG A 1 103 ? -19.220 1.492 3.717 1.00 92.12 103 ARG A O 1
ATOM 821 N N . GLY A 1 104 ? -19.181 3.720 3.466 1.00 91.00 104 GLY A N 1
ATOM 822 C CA . GLY A 1 104 ? -19.864 3.691 2.182 1.00 91.00 104 GLY A CA 1
ATOM 823 C C . GLY A 1 104 ? -18.884 3.343 1.066 1.00 91.00 104 GLY A C 1
ATOM 824 O O . GLY A 1 104 ? -17.823 3.952 0.967 1.00 91.00 104 GLY A O 1
ATOM 825 N N . PHE A 1 105 ? -19.248 2.433 0.170 1.00 93.62 105 PHE A N 1
ATOM 826 C CA . PHE A 1 105 ? -18.462 2.125 -1.026 1.00 93.62 105 PHE A CA 1
ATOM 827 C C . PHE A 1 105 ? -19.315 2.287 -2.279 1.00 93.62 105 PHE A C 1
ATOM 829 O O . PHE A 1 105 ? -20.477 1.883 -2.302 1.00 93.62 105 PHE A O 1
ATOM 836 N N . ASP A 1 106 ? -18.723 2.848 -3.333 1.00 95.12 106 ASP A N 1
ATOM 837 C CA . ASP A 1 106 ? -19.270 2.719 -4.680 1.00 95.12 106 ASP A CA 1
ATOM 838 C C . ASP A 1 106 ? -18.767 1.386 -5.239 1.00 95.12 106 ASP A C 1
ATOM 840 O O . ASP A 1 106 ? -17.658 1.281 -5.769 1.00 95.12 106 ASP A O 1
ATOM 844 N N . TYR A 1 107 ? -19.580 0.342 -5.078 1.00 94.69 107 TYR A N 1
ATOM 845 C CA . TYR A 1 107 ? -19.226 -1.005 -5.518 1.00 94.69 107 TYR A CA 1
ATOM 846 C C . TYR A 1 107 ? -18.998 -1.095 -7.030 1.00 94.69 107 TYR A C 1
ATOM 848 O O . TYR A 1 107 ? -18.139 -1.861 -7.459 1.00 94.69 107 TYR A O 1
ATOM 856 N N . ALA A 1 108 ? -19.689 -0.282 -7.834 1.00 96.19 108 ALA A N 1
ATOM 857 C CA . ALA A 1 108 ? -19.477 -0.258 -9.277 1.00 96.19 108 ALA A CA 1
ATOM 858 C C . ALA A 1 108 ? -18.130 0.396 -9.626 1.00 96.19 108 ALA A C 1
ATOM 860 O O . ALA A 1 108 ? -17.415 -0.075 -10.511 1.00 96.19 108 ALA A O 1
ATOM 861 N N . ALA A 1 109 ? -17.745 1.473 -8.932 1.00 95.50 109 ALA A N 1
ATOM 862 C CA . ALA A 1 109 ? -16.406 2.045 -9.067 1.00 95.50 109 ALA A CA 1
ATOM 863 C C . ALA A 1 109 ? -15.318 1.084 -8.574 1.00 95.50 109 ALA A C 1
ATOM 865 O O . ALA A 1 109 ? -14.283 0.965 -9.227 1.00 95.50 109 ALA A O 1
ATOM 866 N N . LEU A 1 110 ? -15.558 0.375 -7.469 1.00 94.88 110 LEU A N 1
ATOM 867 C CA . LEU A 1 110 ? -14.634 -0.617 -6.923 1.00 94.88 110 LEU A CA 1
ATOM 868 C C . LEU A 1 110 ? -14.416 -1.792 -7.887 1.00 94.88 110 LEU A C 1
ATOM 870 O O . LEU A 1 110 ? -13.276 -2.190 -8.122 1.00 94.88 110 LEU A O 1
ATOM 874 N N . GLU A 1 111 ? -15.485 -2.307 -8.492 1.00 96.31 111 GLU A N 1
ATOM 875 C CA . GLU A 1 111 ? -15.412 -3.353 -9.514 1.00 96.31 111 GLU A CA 1
ATOM 876 C C . GLU A 1 111 ? -14.594 -2.892 -10.728 1.00 96.31 111 GLU A C 1
ATOM 878 O O . GLU A 1 111 ? -13.654 -3.573 -11.142 1.00 96.31 111 GLU A O 1
ATOM 883 N N . ARG A 1 112 ? -14.878 -1.691 -11.252 1.00 97.38 112 ARG A N 1
ATOM 884 C CA . ARG A 1 112 ? -14.100 -1.096 -12.351 1.00 97.38 112 ARG A CA 1
ATOM 885 C C . ARG A 1 112 ? -12.623 -0.916 -11.983 1.00 97.38 112 ARG A C 1
ATOM 887 O O . ARG A 1 112 ? -11.754 -1.212 -12.801 1.00 97.38 112 ARG A O 1
ATOM 894 N N . PHE A 1 113 ? -12.333 -0.455 -10.765 1.00 96.06 113 PHE A N 1
ATOM 895 C CA . PHE A 1 113 ? -10.967 -0.317 -10.258 1.00 96.06 113 PHE A CA 1
ATOM 896 C C . PHE A 1 113 ? -10.236 -1.667 -10.256 1.00 96.06 113 PHE A C 1
ATOM 898 O O . PHE A 1 113 ? -9.122 -1.754 -10.776 1.00 96.06 113 PHE A O 1
ATOM 905 N N . HIS A 1 114 ? -10.861 -2.728 -9.733 1.00 93.81 114 HIS A N 1
ATOM 906 C CA . HIS A 1 114 ? -10.272 -4.069 -9.731 1.00 93.81 114 HIS A CA 1
ATOM 907 C C . HIS A 1 114 ? -10.032 -4.589 -11.149 1.00 93.81 114 HIS A C 1
ATOM 909 O O . HIS A 1 114 ? -8.918 -5.009 -11.453 1.00 93.81 114 HIS A O 1
ATOM 915 N N . ALA A 1 115 ? -11.014 -4.463 -12.045 1.00 96.69 115 ALA A N 1
ATOM 916 C CA . ALA A 1 115 ? -10.872 -4.893 -13.433 1.00 96.69 115 ALA A CA 1
ATOM 917 C C . ALA A 1 115 ? -9.681 -4.213 -14.139 1.00 96.69 115 ALA A C 1
ATOM 919 O O . ALA A 1 115 ? -8.871 -4.878 -14.791 1.00 96.69 115 ALA A O 1
ATOM 920 N N . LEU A 1 116 ? -9.526 -2.893 -13.974 1.00 97.44 116 LEU A N 1
ATOM 921 C CA . LEU A 1 116 ? -8.411 -2.136 -14.556 1.00 97.44 116 LEU A CA 1
ATOM 922 C C . LEU A 1 116 ? -7.058 -2.514 -13.938 1.00 97.44 116 LEU A C 1
ATOM 924 O O . LEU A 1 116 ? -6.060 -2.661 -14.656 1.00 97.44 116 LEU A O 1
ATOM 928 N N . ARG A 1 117 ? -7.012 -2.696 -12.616 1.00 96.50 117 ARG A N 1
ATOM 929 C CA . ARG A 1 117 ? -5.801 -3.104 -11.896 1.00 96.50 117 ARG A CA 1
ATOM 930 C C . ARG A 1 117 ? -5.347 -4.506 -12.303 1.00 96.50 117 ARG A C 1
ATOM 932 O O . ARG A 1 117 ? -4.157 -4.710 -12.564 1.00 96.50 117 ARG A O 1
ATOM 939 N N . ASP A 1 118 ? -6.267 -5.456 -12.404 1.00 93.75 118 ASP A N 1
ATOM 940 C CA . ASP A 1 118 ? -5.967 -6.840 -12.776 1.00 93.75 118 ASP A CA 1
ATOM 941 C C . ASP A 1 118 ? -5.502 -6.929 -14.231 1.00 93.75 118 ASP A C 1
ATOM 943 O O . ASP A 1 118 ? -4.484 -7.565 -14.529 1.00 93.75 118 ASP A O 1
ATOM 947 N N . ALA A 1 119 ? -6.161 -6.196 -15.136 1.00 96.12 119 ALA A N 1
ATOM 948 C CA . ALA A 1 119 ? -5.723 -6.069 -16.522 1.00 96.12 119 ALA A CA 1
ATOM 949 C C . ALA A 1 119 ? -4.306 -5.473 -16.625 1.00 96.12 119 ALA A C 1
ATOM 951 O O . ALA A 1 119 ? -3.476 -5.963 -17.396 1.00 96.12 119 ALA A O 1
ATOM 952 N N . THR A 1 120 ? -3.991 -4.455 -15.818 1.00 96.81 120 THR A N 1
ATOM 953 C CA . THR A 1 120 ? -2.653 -3.837 -15.765 1.00 96.81 120 THR A CA 1
ATOM 954 C C . THR A 1 120 ? -1.606 -4.804 -15.211 1.00 96.81 120 THR A C 1
ATOM 956 O O . THR A 1 120 ? -0.516 -4.932 -15.769 1.00 96.81 120 THR A O 1
ATOM 959 N N . THR A 1 121 ? -1.949 -5.565 -14.172 1.00 93.56 121 THR A N 1
ATOM 960 C CA . THR A 1 121 ? -1.078 -6.594 -13.582 1.00 93.56 121 THR A CA 1
ATOM 961 C C . THR A 1 121 ? -0.762 -7.711 -14.582 1.00 93.56 121 THR A C 1
ATOM 963 O O . THR A 1 121 ? 0.394 -8.135 -14.720 1.00 93.56 121 THR A O 1
ATOM 966 N N . SER A 1 122 ? -1.773 -8.164 -15.328 1.00 91.50 122 SER A N 1
ATOM 967 C CA . SER A 1 122 ? -1.610 -9.139 -16.409 1.00 91.50 122 SER A CA 1
ATOM 968 C C . SER A 1 122 ? -0.710 -8.585 -17.518 1.00 91.50 122 SER A C 1
ATOM 970 O O . SER A 1 122 ? 0.262 -9.229 -17.922 1.00 91.50 122 SER A O 1
ATOM 972 N N . PHE A 1 123 ? -0.938 -7.337 -17.930 1.00 96.94 123 PHE A N 1
ATOM 973 C CA . PHE A 1 123 ? -0.138 -6.657 -18.947 1.00 96.94 123 PHE A CA 1
ATOM 974 C C . PHE A 1 123 ? 1.342 -6.496 -18.544 1.00 96.94 123 PHE A C 1
ATOM 976 O O . PHE A 1 123 ? 2.242 -6.760 -19.348 1.00 96.94 123 PHE A O 1
ATOM 983 N N . ILE A 1 124 ? 1.621 -6.141 -17.284 1.00 94.69 124 ILE A N 1
ATOM 984 C CA . ILE A 1 124 ? 2.980 -6.102 -16.713 1.00 94.69 124 ILE A CA 1
ATOM 985 C C . ILE A 1 124 ? 3.628 -7.488 -16.775 1.00 94.69 124 ILE A C 1
ATOM 987 O O . ILE A 1 124 ? 4.800 -7.607 -17.140 1.00 94.69 124 ILE A O 1
ATOM 991 N N . SER A 1 125 ? 2.875 -8.536 -16.433 1.00 92.00 125 SER A N 1
ATOM 992 C CA . SER A 1 125 ? 3.366 -9.918 -16.443 1.00 92.00 125 SER A CA 1
ATOM 993 C C . SER A 1 125 ? 3.728 -10.381 -17.854 1.00 92.00 125 SER A C 1
ATOM 995 O O . SER A 1 125 ? 4.819 -10.914 -18.047 1.00 92.00 125 SER A O 1
ATOM 997 N N . GLN A 1 126 ? 2.885 -10.086 -18.846 1.00 92.69 126 GLN A N 1
ATOM 998 C CA . GLN A 1 126 ? 3.145 -10.357 -20.267 1.00 92.69 126 GLN A CA 1
ATOM 999 C C . GLN A 1 126 ? 4.325 -9.554 -20.832 1.00 92.69 126 GLN A C 1
ATOM 1001 O O . GLN A 1 126 ? 4.941 -9.968 -21.808 1.00 92.69 126 GLN A O 1
ATOM 1006 N N . THR A 1 127 ? 4.664 -8.416 -20.220 1.00 97.19 127 THR A N 1
ATOM 1007 C CA . THR A 1 127 ? 5.799 -7.579 -20.640 1.00 97.19 127 THR A CA 1
ATOM 1008 C C . THR A 1 127 ? 7.143 -8.144 -20.163 1.00 97.19 127 THR A C 1
ATOM 1010 O O . THR A 1 127 ? 8.170 -7.910 -20.793 1.00 97.19 127 THR A O 1
ATOM 1013 N N . ARG A 1 128 ? 7.167 -8.941 -19.084 1.00 93.56 128 ARG A N 1
ATOM 1014 C CA . ARG A 1 128 ? 8.420 -9.439 -18.481 1.00 93.56 128 ARG A CA 1
ATOM 1015 C C . ARG A 1 128 ? 9.343 -10.220 -19.429 1.00 93.56 128 ARG A C 1
ATOM 1017 O O . ARG A 1 128 ? 10.550 -10.004 -19.336 1.00 93.56 128 ARG A O 1
ATOM 1024 N N . PRO A 1 129 ? 8.862 -11.114 -20.317 1.00 93.75 129 PRO A N 1
ATOM 1025 C CA . PRO A 1 129 ? 9.737 -11.802 -21.270 1.00 93.75 129 PRO A CA 1
ATOM 1026 C C . PRO A 1 129 ? 10.516 -10.838 -22.181 1.00 93.75 129 PRO A C 1
ATOM 1028 O O . PRO A 1 129 ? 11.679 -11.094 -22.499 1.00 93.75 129 PRO A O 1
ATOM 1031 N N . LEU A 1 130 ? 9.916 -9.689 -22.517 1.00 96.00 130 LEU A N 1
ATOM 1032 C CA . LEU A 1 130 ? 10.508 -8.686 -23.404 1.00 96.00 130 LEU A CA 1
ATOM 1033 C C . LEU A 1 130 ? 11.727 -8.002 -22.787 1.00 96.00 130 LEU A C 1
ATOM 1035 O O . LEU A 1 130 ? 12.640 -7.624 -23.502 1.00 96.00 130 LEU A O 1
ATOM 1039 N N . GLU A 1 131 ? 11.840 -7.935 -21.460 1.00 96.06 131 GLU A N 1
ATOM 1040 C CA . GLU A 1 131 ? 13.026 -7.372 -20.795 1.00 96.06 131 GLU A CA 1
ATOM 1041 C C . GLU A 1 131 ? 14.354 -8.034 -21.216 1.00 96.06 131 GLU A C 1
ATOM 1043 O O . GLU A 1 131 ? 15.445 -7.466 -21.040 1.00 96.06 131 GLU A O 1
ATOM 1048 N N . GLN A 1 132 ? 14.273 -9.277 -21.700 1.00 93.31 132 GLN A N 1
ATOM 1049 C CA . GLN A 1 132 ? 15.400 -10.035 -22.227 1.00 93.31 132 GLN A CA 1
ATOM 1050 C C . GLN A 1 132 ? 15.442 -10.013 -23.752 1.00 93.31 132 GLN A C 1
ATOM 1052 O O . GLN A 1 132 ? 16.515 -9.750 -24.290 1.00 93.31 132 GLN A O 1
ATOM 1057 N N . SER A 1 133 ? 14.319 -10.288 -24.423 1.00 95.62 133 SER A N 1
ATOM 1058 C CA . SER A 1 133 ? 14.282 -10.432 -25.883 1.00 95.62 133 SER A CA 1
ATOM 1059 C C . SER A 1 133 ? 14.268 -9.097 -26.629 1.00 95.62 133 SER A C 1
ATOM 1061 O O . SER A 1 133 ? 14.928 -8.979 -27.654 1.00 95.62 133 SER A O 1
ATOM 1063 N N . ASP A 1 134 ? 13.541 -8.105 -26.113 1.00 97.81 134 ASP A N 1
ATOM 1064 C CA . ASP A 1 134 ? 13.382 -6.773 -26.704 1.00 97.81 134 ASP A CA 1
ATOM 1065 C C . ASP A 1 134 ? 13.229 -5.702 -25.597 1.00 97.81 134 ASP A C 1
ATOM 1067 O O . ASP A 1 134 ? 12.114 -5.323 -25.209 1.00 97.81 134 ASP A O 1
ATOM 1071 N N . PRO A 1 135 ? 14.354 -5.245 -25.014 1.00 97.38 135 PRO A N 1
ATOM 1072 C CA . PRO A 1 135 ? 14.326 -4.331 -23.877 1.00 97.38 135 PRO A CA 1
ATOM 1073 C C . PRO A 1 135 ? 13.709 -2.962 -24.183 1.00 97.38 135 PRO A C 1
ATOM 1075 O O . PRO A 1 135 ? 13.154 -2.344 -23.275 1.00 97.38 135 PRO A O 1
ATOM 1078 N N . ASP A 1 136 ? 13.804 -2.477 -25.422 1.00 98.06 136 ASP A N 1
ATOM 1079 C CA . ASP A 1 136 ? 13.226 -1.188 -25.807 1.00 98.06 136 ASP A CA 1
ATOM 1080 C C . ASP A 1 136 ? 11.700 -1.286 -25.918 1.00 98.06 136 ASP A C 1
ATOM 1082 O O . ASP A 1 136 ? 10.992 -0.420 -25.391 1.00 98.06 136 ASP A O 1
ATOM 1086 N N . LEU A 1 137 ? 11.172 -2.387 -26.466 1.00 98.31 137 LEU A N 1
ATOM 1087 C CA . LEU A 1 137 ? 9.735 -2.657 -26.417 1.00 98.31 137 LEU A CA 1
ATOM 1088 C C . LEU A 1 137 ? 9.234 -2.833 -24.975 1.00 98.31 137 LEU A C 1
ATOM 1090 O O . LEU A 1 137 ? 8.148 -2.358 -24.635 1.00 98.31 137 LEU A O 1
ATOM 1094 N N . ALA A 1 138 ? 10.021 -3.467 -24.099 1.00 98.25 138 ALA A N 1
ATOM 1095 C CA . ALA A 1 138 ? 9.678 -3.573 -22.680 1.00 98.25 138 ALA A CA 1
ATOM 1096 C C . ALA A 1 138 ? 9.569 -2.191 -22.009 1.00 98.25 138 ALA A C 1
ATOM 1098 O O . ALA A 1 138 ? 8.631 -1.953 -21.249 1.00 98.25 138 ALA A O 1
ATOM 1099 N N . VAL A 1 139 ? 10.486 -1.263 -22.314 1.00 98.75 139 VAL A N 1
ATOM 1100 C CA . VAL A 1 139 ? 10.420 0.133 -21.841 1.00 98.75 139 VAL A CA 1
ATOM 1101 C C . VAL A 1 139 ? 9.133 0.810 -22.310 1.00 98.75 139 VAL A C 1
ATOM 1103 O O . VAL A 1 139 ? 8.432 1.396 -21.483 1.00 98.75 139 VAL A O 1
ATOM 1106 N N . ALA A 1 140 ? 8.797 0.703 -23.599 1.00 98.62 140 ALA A N 1
ATOM 1107 C CA . ALA A 1 140 ? 7.576 1.292 -24.148 1.00 98.62 140 ALA A CA 1
ATOM 1108 C C . ALA A 1 140 ? 6.318 0.753 -23.445 1.00 98.62 140 ALA A C 1
ATOM 1110 O O . ALA A 1 140 ? 5.474 1.525 -22.994 1.00 98.62 140 ALA A O 1
ATOM 1111 N N . ARG A 1 141 ? 6.238 -0.567 -23.248 1.00 98.69 141 ARG A N 1
ATOM 1112 C CA . ARG A 1 141 ? 5.112 -1.195 -22.545 1.00 98.69 141 ARG A CA 1
ATOM 1113 C C . ARG A 1 141 ? 5.051 -0.820 -21.067 1.00 98.69 141 ARG A C 1
ATOM 1115 O O . ARG A 1 141 ? 3.962 -0.640 -20.542 1.00 98.69 141 ARG A O 1
ATOM 1122 N N . TYR A 1 142 ? 6.172 -0.658 -20.364 1.00 98.75 142 TYR A N 1
ATOM 1123 C CA . TYR A 1 142 ? 6.102 -0.202 -18.971 1.00 98.75 142 TYR A CA 1
ATOM 1124 C C . TYR A 1 142 ? 5.630 1.246 -18.832 1.00 98.75 142 TYR A C 1
ATOM 1126 O O . TYR A 1 142 ? 4.955 1.547 -17.851 1.00 98.75 142 TYR A O 1
ATOM 1134 N N . ARG A 1 143 ? 5.916 2.117 -19.807 1.00 98.69 143 ARG A N 1
ATOM 1135 C CA . ARG A 1 143 ? 5.315 3.459 -19.860 1.00 98.69 143 ARG A CA 1
ATOM 1136 C C . ARG A 1 143 ? 3.796 3.367 -20.034 1.00 98.69 143 ARG A C 1
ATOM 1138 O O . ARG A 1 143 ? 3.071 3.922 -19.220 1.00 98.69 143 ARG A O 1
ATOM 1145 N N . GLU A 1 144 ? 3.325 2.545 -20.973 1.00 98.56 144 GLU A N 1
ATOM 1146 C CA . GLU A 1 144 ? 1.886 2.289 -21.146 1.00 98.56 144 GLU A CA 1
ATOM 1147 C C . GLU A 1 144 ? 1.240 1.716 -19.870 1.00 98.56 144 GLU A C 1
ATOM 1149 O O . GLU A 1 144 ? 0.130 2.085 -19.495 1.00 98.56 144 GLU A O 1
ATOM 1154 N N . ALA A 1 145 ? 1.937 0.830 -19.154 1.00 98.38 145 ALA A N 1
ATOM 1155 C CA . ALA A 1 145 ? 1.447 0.304 -17.885 1.00 98.38 145 ALA A CA 1
ATOM 1156 C C . ALA A 1 145 ? 1.295 1.406 -16.822 1.00 98.38 145 ALA A C 1
ATOM 1158 O O . ALA A 1 145 ? 0.330 1.365 -16.067 1.00 98.38 145 ALA A O 1
ATOM 1159 N N . ILE A 1 146 ? 2.200 2.390 -16.769 1.00 98.31 146 ILE A N 1
ATOM 1160 C CA . ILE A 1 146 ? 2.078 3.556 -15.876 1.00 98.31 146 ILE A CA 1
ATOM 1161 C C . ILE A 1 146 ? 0.858 4.405 -16.261 1.00 98.31 146 ILE A C 1
ATOM 1163 O O . ILE A 1 146 ? 0.088 4.783 -15.379 1.00 98.31 146 ILE A O 1
ATOM 1167 N N . ASP A 1 147 ? 0.609 4.622 -17.553 1.00 97.75 147 ASP A N 1
ATOM 1168 C CA . ASP A 1 147 ? -0.591 5.335 -18.015 1.00 97.75 147 ASP A CA 1
ATOM 1169 C C . ASP A 1 147 ? -1.880 4.611 -17.591 1.00 97.75 147 ASP A C 1
ATOM 1171 O O . ASP A 1 147 ? -2.835 5.232 -17.118 1.00 97.75 147 ASP A O 1
ATOM 1175 N N . ARG A 1 148 ? -1.889 3.274 -17.662 1.00 97.75 148 ARG A N 1
ATOM 1176 C CA . ARG A 1 148 ? -2.999 2.455 -17.148 1.00 97.75 148 ARG A CA 1
ATOM 1177 C C . ARG A 1 148 ? -3.155 2.580 -15.630 1.00 97.75 148 ARG A C 1
ATOM 1179 O O . ARG A 1 148 ? -4.287 2.668 -15.160 1.00 97.75 148 ARG A O 1
ATOM 1186 N N . VAL A 1 149 ? -2.055 2.649 -14.869 1.00 97.19 149 VAL A N 1
ATOM 1187 C CA . VAL A 1 149 ? -2.095 2.940 -13.422 1.00 97.19 149 VAL A CA 1
ATOM 1188 C C . VAL A 1 149 ? -2.757 4.289 -13.161 1.00 97.19 149 VAL A C 1
ATOM 1190 O O . VAL A 1 149 ? -3.628 4.380 -12.295 1.00 97.19 149 VAL A O 1
ATOM 1193 N N . HIS A 1 150 ? -2.403 5.325 -13.924 1.00 95.69 150 HIS A N 1
ATOM 1194 C CA . HIS A 1 150 ? -3.003 6.651 -13.776 1.00 95.69 150 HIS A CA 1
ATOM 1195 C C . HIS A 1 150 ? -4.525 6.637 -13.967 1.00 95.69 150 HIS A C 1
ATOM 1197 O O . HIS A 1 150 ? -5.227 7.351 -13.246 1.00 95.69 150 HIS A O 1
ATOM 1203 N N . ALA A 1 151 ? -5.035 5.799 -14.878 1.00 94.50 151 ALA A N 1
ATOM 1204 C CA . ALA A 1 151 ? -6.464 5.692 -15.164 1.00 94.50 151 ALA A CA 1
ATOM 1205 C C . ALA A 1 151 ? -7.290 5.203 -13.961 1.00 94.50 151 ALA A C 1
ATOM 1207 O O . ALA A 1 151 ? -8.406 5.680 -13.766 1.00 94.50 151 ALA A O 1
ATOM 1208 N N . TYR A 1 152 ? -6.751 4.294 -13.138 1.00 95.31 152 TYR A N 1
ATOM 1209 C CA . TYR A 1 152 ? -7.482 3.762 -11.981 1.00 95.31 152 TYR A CA 1
ATOM 1210 C C . TYR A 1 152 ? -7.040 4.339 -10.630 1.00 95.31 152 TYR A C 1
ATOM 1212 O O . TYR A 1 152 ? -7.832 4.353 -9.693 1.00 95.31 152 TYR A O 1
ATOM 1220 N N . ALA A 1 153 ? -5.816 4.859 -10.492 1.00 93.81 153 ALA A N 1
ATOM 1221 C CA . ALA A 1 153 ? -5.301 5.370 -9.213 1.00 93.81 153 ALA A CA 1
ATOM 1222 C C . ALA A 1 153 ? -6.046 6.613 -8.688 1.00 93.81 153 ALA A C 1
ATOM 1224 O O . ALA A 1 153 ? -5.932 6.960 -7.514 1.00 93.81 153 ALA A O 1
ATOM 1225 N N . ARG A 1 154 ? -6.797 7.300 -9.556 1.00 89.38 154 ARG A N 1
ATOM 1226 C CA . ARG A 1 154 ? -7.634 8.457 -9.196 1.00 89.38 154 ARG A CA 1
ATOM 1227 C C . ARG A 1 154 ? -9.110 8.104 -9.015 1.00 89.38 154 ARG A C 1
ATOM 1229 O O . ARG A 1 154 ? -9.912 8.999 -8.778 1.00 89.38 154 ARG A O 1
ATOM 1236 N N . MET A 1 155 ? -9.482 6.833 -9.160 1.00 92.88 155 MET A N 1
ATOM 1237 C CA . MET A 1 155 ? -10.866 6.416 -8.968 1.00 92.88 155 MET A CA 1
ATOM 1238 C C . MET A 1 155 ? -11.239 6.458 -7.491 1.00 92.88 155 MET A C 1
ATOM 1240 O O . MET A 1 155 ? -10.540 5.915 -6.637 1.00 92.88 155 MET A O 1
ATOM 1244 N N . GLU A 1 156 ? -12.381 7.066 -7.202 1.00 92.00 156 GLU A N 1
ATOM 1245 C CA . GLU A 1 156 ? -12.963 7.076 -5.868 1.00 92.00 156 GLU A CA 1
ATOM 1246 C C . GLU A 1 156 ? -13.873 5.858 -5.726 1.00 92.00 156 GLU A C 1
ATOM 1248 O O . GLU A 1 156 ? -14.969 5.811 -6.274 1.00 92.00 156 GLU A O 1
ATOM 1253 N N . THR A 1 157 ? -13.384 4.832 -5.034 1.00 93.50 157 THR A N 1
ATOM 1254 C CA . THR A 1 157 ? -14.148 3.599 -4.769 1.00 93.50 157 THR A CA 1
ATOM 1255 C C . THR A 1 157 ? -14.924 3.666 -3.457 1.00 93.50 157 THR A C 1
ATOM 1257 O O . THR A 1 157 ? -15.754 2.811 -3.160 1.00 93.50 157 THR A O 1
ATOM 1260 N N . GLU A 1 158 ? -14.614 4.660 -2.635 1.00 92.94 158 GLU A N 1
ATOM 1261 C CA . GLU A 1 158 ? -15.174 4.857 -1.311 1.00 92.94 158 GLU A CA 1
ATOM 1262 C C . GLU A 1 158 ? -15.973 6.158 -1.274 1.00 92.94 158 GLU A C 1
ATOM 1264 O O . GLU A 1 158 ? -15.643 7.135 -1.943 1.00 92.94 158 GLU A O 1
ATOM 1269 N N . THR A 1 159 ? -17.013 6.168 -0.455 1.00 91.25 159 THR A N 1
ATOM 1270 C CA . THR A 1 159 ? -17.896 7.304 -0.218 1.00 91.25 159 THR A CA 1
ATOM 1271 C C . THR A 1 159 ? -17.934 7.623 1.280 1.00 91.25 159 THR A C 1
ATOM 1273 O O . THR A 1 159 ? -17.625 6.785 2.128 1.00 91.25 159 THR A O 1
ATOM 1276 N N . GLY A 1 160 ? -18.294 8.858 1.626 1.00 92.19 160 GLY A N 1
ATOM 1277 C CA . GLY A 1 160 ? -18.353 9.316 3.017 1.00 92.19 160 GLY A CA 1
ATOM 1278 C C . GLY A 1 160 ? -17.042 9.914 3.533 1.00 92.19 160 GLY A C 1
ATOM 1279 O O . GLY A 1 160 ? -16.210 10.393 2.758 1.00 92.19 160 GLY A O 1
ATOM 1280 N N . LEU A 1 161 ? -16.886 9.910 4.861 1.00 94.06 161 LEU A N 1
ATOM 1281 C CA . LEU A 1 161 ? -15.908 10.741 5.567 1.00 94.06 161 LEU A CA 1
ATOM 1282 C C . LEU A 1 161 ? -14.451 10.436 5.191 1.00 94.06 161 LEU A C 1
ATOM 1284 O O . LEU A 1 161 ? -13.670 11.349 4.943 1.00 94.06 161 LEU A O 1
ATOM 1288 N N . VAL A 1 162 ? -14.056 9.164 5.120 1.00 93.75 162 VAL A N 1
ATOM 1289 C CA . VAL A 1 162 ? -12.661 8.818 4.795 1.00 93.75 162 VAL A CA 1
ATOM 1290 C C . VAL A 1 162 ? -12.307 9.217 3.359 1.00 93.75 162 VAL A C 1
ATOM 1292 O O . VAL A 1 162 ? -11.212 9.727 3.120 1.00 93.75 162 VAL A O 1
ATOM 1295 N N . ALA A 1 163 ? -13.227 9.038 2.407 1.00 92.75 163 ALA A N 1
ATOM 1296 C CA . ALA A 1 163 ? -13.030 9.485 1.029 1.00 92.75 163 ALA A CA 1
ATOM 1297 C C . ALA A 1 163 ? -12.889 11.014 0.945 1.00 92.75 163 ALA A C 1
ATOM 1299 O O . ALA A 1 163 ? -12.010 11.519 0.250 1.00 92.75 163 ALA A O 1
ATOM 1300 N N . GLU A 1 164 ? -13.705 11.747 1.705 1.00 94.06 164 GLU A N 1
ATOM 1301 C CA . GLU A 1 164 ? -13.632 13.205 1.835 1.00 94.06 164 GLU A CA 1
ATOM 1302 C C . GLU A 1 164 ? -12.272 13.675 2.354 1.00 94.06 164 GLU A C 1
ATOM 1304 O O . GLU A 1 164 ? -11.606 14.466 1.686 1.00 94.06 164 GLU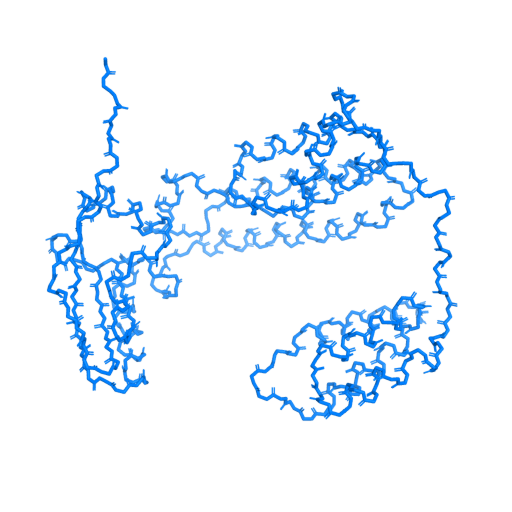 A O 1
ATOM 1309 N N . LEU A 1 165 ? -11.800 13.118 3.470 1.00 94.50 165 LEU A N 1
ATOM 1310 C CA . LEU A 1 165 ? -10.503 13.485 4.044 1.00 94.50 165 LEU A CA 1
ATOM 1311 C C . LEU A 1 165 ? -9.329 13.120 3.123 1.00 94.50 165 LEU A C 1
ATOM 1313 O O . LEU A 1 165 ? -8.359 13.871 3.035 1.00 94.50 165 LEU A O 1
ATOM 1317 N N . ARG A 1 166 ? -9.404 11.996 2.395 1.00 92.06 166 ARG A N 1
ATOM 1318 C CA . ARG A 1 166 ? -8.372 11.628 1.408 1.00 92.06 166 ARG A CA 1
ATOM 1319 C C . ARG A 1 166 ? -8.281 12.631 0.262 1.00 92.06 166 ARG A C 1
ATOM 1321 O O . ARG A 1 166 ? -7.167 12.966 -0.143 1.00 92.06 166 ARG A O 1
ATOM 1328 N N . ARG A 1 167 ? -9.423 13.121 -0.244 1.00 91.50 167 ARG A N 1
ATOM 1329 C CA . ARG A 1 167 ? -9.457 14.175 -1.274 1.00 91.50 167 ARG A CA 1
ATOM 1330 C C . ARG A 1 167 ? -8.794 15.454 -0.773 1.00 91.50 167 ARG A C 1
ATOM 1332 O O . ARG A 1 167 ? -7.996 16.046 -1.495 1.00 91.50 167 ARG A O 1
ATOM 1339 N N . GLU A 1 168 ? -9.083 15.852 0.463 1.00 93.88 168 GLU A N 1
ATOM 1340 C CA . GLU A 1 168 ? -8.490 17.045 1.078 1.00 93.88 168 GLU A CA 1
ATOM 1341 C C . GLU A 1 168 ? -6.971 16.922 1.240 1.00 93.88 168 GLU A C 1
ATOM 1343 O O . GLU A 1 168 ? -6.239 17.852 0.898 1.00 93.88 168 GLU A O 1
ATOM 1348 N N . LEU A 1 169 ? -6.488 15.757 1.685 1.00 90.06 169 LEU A N 1
ATOM 1349 C CA . LEU A 1 169 ? -5.056 15.473 1.798 1.00 90.06 169 LEU A CA 1
ATOM 1350 C C . LEU A 1 169 ? -4.359 15.273 0.445 1.00 90.06 169 LEU A C 1
ATOM 1352 O O . LEU A 1 169 ? -3.134 15.168 0.410 1.00 90.06 169 LEU A O 1
ATOM 1356 N N . LYS A 1 170 ? -5.113 15.195 -0.662 1.00 87.19 170 LYS A N 1
ATOM 1357 C CA . LYS A 1 170 ? -4.603 14.851 -2.001 1.00 87.19 170 LYS A CA 1
ATOM 1358 C C . LYS A 1 170 ? -3.771 13.561 -1.988 1.00 87.19 170 LYS A C 1
ATOM 1360 O O . LYS A 1 170 ? -2.831 13.400 -2.767 1.00 87.19 170 LYS A O 1
ATOM 1365 N N . GLN A 1 171 ? -4.111 12.642 -1.082 1.00 79.00 171 GLN A N 1
ATOM 1366 C CA . GLN A 1 171 ? -3.409 11.377 -0.912 1.00 79.00 171 GLN A CA 1
ATOM 1367 C C . GLN A 1 171 ? -3.890 10.390 -1.967 1.00 79.00 171 GLN A C 1
ATOM 1369 O O . GLN A 1 171 ? -4.922 9.734 -1.817 1.00 79.00 171 GLN A O 1
ATOM 1374 N N . HIS A 1 172 ? -3.111 10.278 -3.037 1.00 83.88 172 HIS A N 1
ATOM 1375 C CA . HIS A 1 172 ? -3.304 9.267 -4.063 1.00 83.88 172 HIS A CA 1
ATOM 1376 C C . HIS A 1 172 ? -2.159 8.260 -3.999 1.00 83.88 172 HIS A C 1
ATOM 1378 O O . HIS A 1 172 ? -0.984 8.614 -4.116 1.00 83.88 172 HIS A O 1
ATOM 1384 N N . TYR A 1 173 ? -2.517 6.991 -3.824 1.00 85.12 173 TYR A N 1
ATOM 1385 C CA . TYR A 1 173 ? -1.582 5.876 -3.893 1.00 85.12 173 TYR A CA 1
ATOM 1386 C C . TYR A 1 173 ? -1.719 5.194 -5.247 1.00 85.12 173 TYR A C 1
ATOM 1388 O O . TYR A 1 173 ? -2.827 4.979 -5.738 1.00 85.12 173 TYR A O 1
ATOM 1396 N N . ALA A 1 174 ? -0.588 4.834 -5.839 1.00 93.38 174 ALA A N 1
ATOM 1397 C CA . ALA A 1 174 ? -0.540 4.171 -7.129 1.00 93.38 174 ALA A CA 1
ATOM 1398 C C . ALA A 1 174 ? 0.405 2.967 -7.078 1.00 93.38 174 ALA A C 1
ATOM 1400 O O . ALA A 1 174 ? 1.393 2.963 -6.339 1.00 93.38 174 ALA A O 1
ATOM 1401 N N . ASP A 1 175 ? 0.102 1.935 -7.868 1.00 94.19 175 ASP A N 1
ATOM 1402 C CA . ASP A 1 175 ? 0.952 0.751 -7.965 1.00 94.19 175 ASP A CA 1
ATOM 1403 C C . ASP A 1 175 ? 2.299 1.122 -8.597 1.00 94.19 175 ASP A C 1
ATOM 1405 O O . ASP A 1 175 ? 2.384 1.439 -9.782 1.00 94.19 175 ASP A O 1
ATOM 1409 N N . VAL A 1 176 ? 3.365 1.061 -7.797 1.00 97.00 176 VAL A N 1
ATOM 1410 C CA . VAL A 1 176 ? 4.725 1.405 -8.228 1.00 97.00 176 VAL A CA 1
ATOM 1411 C C . VAL A 1 176 ? 5.391 0.300 -9.056 1.00 97.00 176 VAL A C 1
ATOM 1413 O O . VAL A 1 176 ? 6.468 0.508 -9.614 1.00 97.00 176 VAL A O 1
ATOM 1416 N N . SER A 1 177 ? 4.784 -0.884 -9.158 1.00 96.44 177 SER A N 1
ATOM 1417 C CA . SER A 1 177 ? 5.355 -2.040 -9.857 1.00 96.44 177 SER A CA 1
ATOM 1418 C C . SER A 1 177 ? 5.826 -1.741 -11.291 1.00 96.44 177 SER A C 1
ATOM 1420 O O . SER A 1 177 ? 6.976 -2.071 -11.598 1.00 96.44 177 SER A O 1
ATOM 1422 N N . PRO A 1 178 ? 5.034 -1.110 -12.186 1.00 98.00 178 PRO A N 1
ATOM 1423 C CA . PRO A 1 178 ? 5.506 -0.791 -13.532 1.00 98.00 178 PRO A CA 1
ATOM 1424 C C . PRO A 1 178 ? 6.646 0.239 -13.536 1.00 98.00 178 PRO A C 1
ATOM 1426 O O . PRO A 1 178 ? 7.584 0.074 -14.315 1.00 98.00 178 PRO A O 1
ATOM 1429 N N . LEU A 1 179 ? 6.650 1.225 -12.627 1.00 98.50 179 LEU A N 1
ATOM 1430 C CA . LEU A 1 179 ? 7.774 2.161 -12.470 1.00 98.50 179 LEU A CA 1
ATOM 1431 C C . LEU A 1 179 ? 9.046 1.444 -11.987 1.00 98.50 179 LEU A C 1
ATOM 1433 O O . LEU A 1 179 ? 10.147 1.700 -12.484 1.00 98.50 179 LEU A O 1
ATOM 1437 N N . ASP A 1 180 ? 8.922 0.504 -11.047 1.00 98.19 180 ASP A N 1
ATOM 1438 C CA . ASP A 1 180 ? 10.051 -0.307 -10.590 1.00 98.19 180 ASP A CA 1
ATOM 1439 C C . ASP A 1 180 ? 10.681 -1.099 -11.743 1.00 98.19 180 ASP A C 1
ATOM 1441 O O . ASP A 1 180 ? 11.907 -1.091 -11.898 1.00 98.19 180 ASP A O 1
ATOM 1445 N N . ARG A 1 181 ? 9.863 -1.712 -12.609 1.00 98.31 181 ARG A N 1
ATOM 1446 C CA . ARG A 1 181 ? 10.360 -2.415 -13.804 1.00 98.31 181 ARG A CA 1
ATOM 1447 C C . ARG A 1 181 ? 10.942 -1.465 -14.850 1.00 98.31 181 ARG A C 1
ATOM 1449 O O . ARG A 1 181 ? 12.035 -1.736 -15.352 1.00 98.31 181 ARG A O 1
ATOM 1456 N N . LEU A 1 182 ? 10.282 -0.340 -15.128 1.00 98.62 182 LEU A N 1
ATOM 1457 C CA . LEU A 1 182 ? 10.762 0.673 -16.071 1.00 98.62 182 LEU A CA 1
ATOM 1458 C C . LEU A 1 182 ? 12.158 1.170 -15.682 1.00 98.62 182 LEU A C 1
ATOM 1460 O O . LEU A 1 182 ? 13.083 1.138 -16.491 1.00 98.62 182 LEU A O 1
ATOM 1464 N N . THR A 1 183 ? 12.346 1.550 -14.417 1.00 98.50 183 THR A N 1
ATOM 1465 C CA . THR A 1 183 ? 13.638 2.054 -13.927 1.00 98.50 183 THR A CA 1
ATOM 1466 C C . THR A 1 183 ? 14.737 0.989 -13.956 1.00 98.50 183 THR A C 1
ATOM 1468 O O . THR A 1 183 ? 15.904 1.316 -14.178 1.00 98.50 183 THR A O 1
ATOM 1471 N N . LEU A 1 184 ? 14.404 -0.298 -13.786 1.00 97.75 184 LEU A N 1
ATOM 1472 C CA . LEU A 1 184 ? 15.357 -1.392 -14.007 1.00 97.75 184 LEU A CA 1
ATOM 1473 C C . LEU A 1 184 ? 15.807 -1.467 -15.470 1.00 97.75 184 LEU A C 1
ATOM 1475 O O . LEU A 1 184 ? 17.005 -1.624 -15.724 1.00 97.75 184 LEU A O 1
ATOM 1479 N N . MET A 1 185 ? 14.876 -1.353 -16.419 1.00 98.06 185 MET A N 1
ATOM 1480 C CA . MET A 1 185 ? 15.183 -1.432 -17.851 1.00 98.06 185 MET A CA 1
ATOM 1481 C C . MET A 1 185 ? 15.961 -0.217 -18.342 1.00 98.06 185 MET A C 1
ATOM 1483 O O . MET A 1 185 ? 17.011 -0.385 -18.962 1.00 98.06 185 MET A O 1
ATOM 1487 N N . LEU A 1 186 ? 15.537 0.993 -17.973 1.00 98.19 186 LEU A N 1
ATOM 1488 C CA . LEU A 1 186 ? 16.249 2.225 -18.316 1.00 98.19 186 LEU A CA 1
ATOM 1489 C C . LEU A 1 186 ? 17.682 2.210 -17.770 1.00 98.19 186 LEU A C 1
ATOM 1491 O O . LEU A 1 186 ? 18.626 2.505 -18.502 1.00 98.19 186 LEU A O 1
ATOM 1495 N N . ARG A 1 187 ? 17.878 1.745 -16.528 1.00 97.00 187 ARG A N 1
ATOM 1496 C CA . ARG A 1 187 ? 19.220 1.552 -15.957 1.00 97.00 187 ARG A CA 1
ATOM 1497 C C . ARG A 1 187 ? 20.039 0.530 -16.747 1.00 97.00 187 ARG A C 1
ATOM 1499 O O . ARG A 1 187 ? 21.203 0.785 -17.038 1.00 97.00 187 ARG A O 1
ATOM 1506 N N . LYS A 1 188 ? 19.455 -0.621 -17.109 1.00 94.94 188 LYS A N 1
ATOM 1507 C CA . LYS A 1 188 ? 20.129 -1.670 -17.903 1.00 94.94 188 LYS A CA 1
ATOM 1508 C C . LYS A 1 188 ? 20.567 -1.148 -19.276 1.00 94.94 188 LYS A C 1
ATOM 1510 O O . LYS A 1 188 ? 21.616 -1.565 -19.774 1.00 94.94 188 LYS A O 1
ATOM 1515 N N . LEU A 1 189 ? 19.778 -0.265 -19.881 1.00 95.94 189 LEU A N 1
ATOM 1516 C CA . LEU A 1 189 ? 20.042 0.370 -21.174 1.00 95.94 189 LEU A CA 1
ATOM 1517 C C . LEU A 1 189 ? 20.949 1.607 -21.083 1.00 95.94 189 LEU A C 1
ATOM 1519 O O . LEU A 1 189 ? 21.370 2.111 -22.115 1.00 95.94 189 LEU A O 1
ATOM 1523 N N . GLY A 1 190 ? 21.282 2.085 -19.879 1.00 95.88 190 GLY A N 1
ATOM 1524 C CA . GLY A 1 190 ? 22.071 3.308 -19.694 1.00 95.88 190 GLY A CA 1
ATOM 1525 C C . GLY A 1 190 ? 21.297 4.600 -19.988 1.00 95.88 190 GLY A C 1
ATOM 1526 O O . GLY A 1 190 ? 21.902 5.662 -20.108 1.00 95.88 190 GLY A O 1
ATOM 1527 N N . ARG A 1 191 ? 19.963 4.533 -20.076 1.00 97.88 191 ARG A N 1
ATOM 1528 C CA . ARG A 1 191 ? 19.055 5.661 -20.341 1.00 97.88 191 ARG A CA 1
ATOM 1529 C C . ARG A 1 191 ? 18.759 6.420 -19.038 1.00 97.88 191 ARG A C 1
ATOM 1531 O O . ARG A 1 191 ? 17.630 6.451 -18.556 1.00 97.88 191 ARG A O 1
ATOM 1538 N N . PHE A 1 192 ? 19.803 6.968 -18.409 1.00 98.00 192 PHE A N 1
ATOM 1539 C CA . PHE A 1 192 ? 19.724 7.555 -17.062 1.00 98.00 192 PHE A CA 1
ATOM 1540 C C . PHE A 1 192 ? 18.884 8.835 -16.991 1.00 98.00 192 PHE A C 1
ATOM 1542 O O . PHE A 1 192 ? 18.183 9.024 -16.001 1.00 98.00 192 PHE A O 1
ATOM 1549 N N . ALA A 1 193 ? 18.924 9.680 -18.026 1.00 98.44 193 ALA A N 1
ATOM 1550 C CA . ALA A 1 193 ? 18.118 10.902 -18.084 1.00 98.44 193 ALA A CA 1
ATOM 1551 C C . ALA A 1 193 ? 16.618 10.579 -18.015 1.00 98.44 193 ALA A C 1
ATOM 1553 O O . ALA A 1 193 ? 15.920 11.065 -17.131 1.00 98.44 193 ALA A O 1
ATOM 1554 N N . GLU A 1 194 ? 16.161 9.652 -18.858 1.00 98.50 194 GLU A N 1
ATOM 1555 C CA . GLU A 1 194 ? 14.767 9.198 -18.863 1.00 98.50 194 GLU A CA 1
ATOM 1556 C C . GLU A 1 194 ? 14.352 8.519 -17.557 1.00 98.50 194 GLU A C 1
ATOM 1558 O O . GLU A 1 194 ? 13.197 8.615 -17.157 1.00 98.50 194 GLU A O 1
ATOM 1563 N N . LEU A 1 195 ? 15.280 7.822 -16.891 1.00 98.56 195 LEU A N 1
ATOM 1564 C CA . LEU A 1 195 ? 15.016 7.207 -15.591 1.00 98.56 195 LEU A CA 1
ATOM 1565 C C . LEU A 1 195 ? 14.695 8.275 -14.543 1.00 98.56 195 LEU A C 1
ATOM 1567 O O . LEU A 1 195 ? 13.729 8.122 -13.801 1.00 98.56 195 LEU A O 1
ATOM 1571 N N . VAL A 1 196 ? 15.505 9.335 -14.470 1.00 98.56 196 VAL A N 1
ATOM 1572 C CA . VAL A 1 196 ? 15.265 10.448 -13.540 1.00 98.56 196 VAL A CA 1
ATOM 1573 C C . VAL A 1 196 ? 13.932 11.115 -13.863 1.00 98.56 196 VAL A C 1
ATOM 1575 O O . VAL A 1 196 ? 13.089 11.228 -12.978 1.00 98.56 196 VAL A O 1
ATOM 1578 N N . GLU A 1 197 ? 13.710 11.452 -15.133 1.00 98.44 197 GLU A N 1
ATOM 1579 C CA . GLU A 1 197 ? 12.484 12.099 -15.603 1.00 98.44 197 GLU A CA 1
ATOM 1580 C C . GLU A 1 197 ? 11.226 11.293 -15.252 1.00 98.44 197 GLU A C 1
ATOM 1582 O O . GLU A 1 197 ? 10.296 11.833 -14.656 1.00 98.44 197 GLU A O 1
ATOM 1587 N N . CYS A 1 198 ? 11.189 9.988 -15.556 1.00 98.12 198 CYS A N 1
ATOM 1588 C CA . CYS A 1 198 ? 9.988 9.187 -15.313 1.00 98.12 198 CYS A CA 1
ATOM 1589 C C . CYS A 1 198 ? 9.690 9.010 -13.818 1.00 98.12 198 CYS A C 1
ATOM 1591 O O . CYS A 1 198 ? 8.528 8.930 -13.426 1.00 98.12 198 CYS A O 1
ATOM 1593 N N . VAL A 1 199 ? 10.729 8.939 -12.978 1.00 98.31 199 VAL A N 1
ATOM 1594 C CA . VAL A 1 199 ? 10.563 8.848 -11.523 1.00 98.31 199 VAL A CA 1
ATOM 1595 C C . VAL A 1 199 ? 10.035 10.167 -10.970 1.00 98.31 199 VAL A C 1
ATOM 1597 O O . VAL A 1 199 ? 9.054 10.155 -10.229 1.00 98.31 199 VAL A O 1
ATOM 1600 N N . ASP A 1 200 ? 10.631 11.292 -11.360 1.00 97.88 200 ASP A N 1
ATOM 1601 C CA . ASP A 1 200 ? 10.222 12.616 -10.888 1.00 97.88 200 ASP A CA 1
ATOM 1602 C C . ASP A 1 200 ? 8.785 12.947 -11.338 1.00 97.88 200 ASP A C 1
ATOM 1604 O O . ASP A 1 200 ? 7.974 13.422 -10.538 1.00 97.88 200 ASP A O 1
ATOM 1608 N N . ALA A 1 201 ? 8.420 12.601 -12.577 1.00 97.31 201 ALA A N 1
ATOM 1609 C CA . ALA A 1 201 ? 7.057 12.752 -13.082 1.00 97.31 201 ALA A CA 1
ATOM 1610 C C . ALA A 1 201 ? 6.047 11.904 -12.285 1.00 97.31 201 ALA A C 1
ATOM 1612 O O . ALA A 1 201 ? 4.998 12.403 -11.877 1.00 97.31 201 ALA A O 1
ATOM 1613 N N . TYR A 1 202 ? 6.370 10.639 -11.995 1.00 96.88 202 TYR A N 1
ATOM 1614 C CA . TYR A 1 202 ? 5.487 9.762 -11.223 1.00 96.88 202 TYR A CA 1
ATOM 1615 C C . TYR A 1 202 ? 5.264 10.274 -9.792 1.00 96.88 202 TYR A C 1
ATOM 1617 O O . TYR A 1 202 ? 4.125 10.347 -9.328 1.00 96.88 202 TYR A O 1
ATOM 1625 N N . PHE A 1 203 ? 6.332 10.672 -9.092 1.00 95.56 203 PHE A N 1
ATOM 1626 C CA . PHE A 1 203 ? 6.236 11.157 -7.709 1.00 95.56 203 PHE A CA 1
ATOM 1627 C C . PHE A 1 203 ? 5.674 12.577 -7.593 1.00 95.56 203 PHE A C 1
ATOM 1629 O O . PHE A 1 203 ? 5.190 12.939 -6.526 1.00 95.56 203 PHE A O 1
ATOM 1636 N N . THR A 1 204 ? 5.626 13.344 -8.685 1.00 94.38 204 THR A N 1
ATOM 1637 C CA . THR A 1 204 ? 4.841 14.589 -8.736 1.00 94.38 204 THR A CA 1
ATOM 1638 C C . THR A 1 204 ? 3.345 14.312 -8.543 1.00 94.38 204 THR A C 1
ATOM 1640 O O . THR A 1 204 ? 2.642 15.098 -7.911 1.00 94.38 204 THR A O 1
ATOM 1643 N N . HIS A 1 205 ? 2.847 13.182 -9.055 1.00 91.56 205 HIS A N 1
ATOM 1644 C CA . HIS A 1 205 ? 1.454 12.766 -8.870 1.00 91.56 205 HIS A CA 1
ATOM 1645 C C . HIS A 1 205 ? 1.225 11.958 -7.593 1.00 91.56 205 HIS A C 1
ATOM 1647 O O . HIS A 1 205 ? 0.128 12.011 -7.037 1.00 91.56 205 HIS A O 1
ATOM 1653 N N . TYR A 1 206 ? 2.234 11.208 -7.146 1.00 93.81 206 TYR A N 1
ATOM 1654 C CA . TYR A 1 206 ? 2.099 10.243 -6.056 1.00 93.81 206 TYR A CA 1
ATOM 1655 C C . TYR A 1 206 ? 3.262 10.306 -5.054 1.00 93.81 206 TYR A C 1
ATOM 1657 O O . TYR A 1 206 ? 3.996 9.321 -4.913 1.00 93.81 206 TYR A O 1
ATOM 1665 N N . PRO A 1 207 ? 3.448 11.438 -4.351 1.00 91.00 207 PRO A N 1
ATOM 1666 C CA . PRO A 1 207 ? 4.644 11.707 -3.546 1.00 91.00 207 PRO A CA 1
ATOM 1667 C C . PRO A 1 207 ? 4.918 10.645 -2.472 1.00 91.00 207 PRO A C 1
ATOM 1669 O O . PRO A 1 207 ? 6.071 10.279 -2.257 1.00 91.00 207 PRO A O 1
ATOM 1672 N N . ASP A 1 208 ? 3.866 10.072 -1.881 1.00 87.12 208 ASP A N 1
ATOM 1673 C CA . ASP A 1 208 ? 3.964 9.134 -0.753 1.00 87.12 208 ASP A CA 1
ATOM 1674 C C . ASP A 1 208 ? 3.804 7.655 -1.152 1.00 87.12 208 ASP A C 1
ATOM 1676 O O . ASP A 1 208 ? 3.581 6.790 -0.304 1.00 87.12 208 ASP A O 1
ATOM 1680 N N . SER A 1 209 ? 3.894 7.323 -2.448 1.00 87.69 209 SER A N 1
ATOM 1681 C CA . SER A 1 209 ? 3.652 5.945 -2.918 1.00 87.69 209 SER A CA 1
ATOM 1682 C C . SER A 1 209 ? 4.727 4.931 -2.520 1.00 87.69 209 SER A C 1
ATOM 1684 O O . SER A 1 209 ? 4.497 3.728 -2.637 1.00 87.69 209 SER A O 1
ATOM 1686 N N . VAL A 1 210 ? 5.904 5.371 -2.064 1.00 90.25 210 VAL A N 1
ATOM 1687 C CA . VAL A 1 210 ? 6.964 4.470 -1.591 1.00 90.25 210 VAL A CA 1
ATOM 1688 C C . VAL A 1 210 ? 7.699 5.032 -0.383 1.00 90.25 210 VAL A C 1
ATOM 1690 O O . VAL A 1 210 ? 7.766 6.240 -0.183 1.00 90.25 210 VAL A O 1
ATOM 1693 N N . SER A 1 211 ? 8.331 4.150 0.394 1.00 90.06 211 SER A N 1
ATOM 1694 C CA . SER A 1 211 ? 9.223 4.577 1.472 1.00 90.06 211 SER A CA 1
ATOM 1695 C C . SER A 1 211 ? 10.505 5.231 0.928 1.00 90.06 211 SER A C 1
ATOM 1697 O O . SER A 1 211 ? 10.972 4.858 -0.155 1.00 90.06 211 SER A O 1
ATOM 1699 N N . PRO A 1 212 ? 11.165 6.119 1.698 1.00 90.50 212 PRO A N 1
ATOM 1700 C CA . PRO A 1 212 ? 12.412 6.772 1.276 1.00 90.50 212 PRO A CA 1
ATOM 1701 C C . PRO A 1 212 ? 13.536 5.801 0.867 1.00 90.50 212 PRO A C 1
ATOM 1703 O O . PRO A 1 212 ? 14.392 6.128 0.050 1.00 90.50 212 PRO A O 1
ATOM 1706 N N . ASN A 1 213 ? 13.515 4.570 1.393 1.00 91.31 213 ASN A N 1
ATOM 1707 C CA . ASN A 1 213 ? 14.510 3.530 1.114 1.00 91.31 213 ASN A CA 1
ATOM 1708 C C . ASN A 1 213 ? 14.135 2.601 -0.056 1.00 91.31 213 ASN A C 1
ATOM 1710 O O . ASN A 1 213 ? 14.813 1.590 -0.285 1.00 91.31 213 ASN A O 1
ATOM 1714 N N . HIS A 1 214 ? 13.064 2.897 -0.793 1.00 96.00 214 HIS A N 1
ATOM 1715 C CA . HIS A 1 214 ? 12.602 2.064 -1.897 1.00 96.00 214 HIS A CA 1
ATOM 1716 C C . HIS A 1 214 ? 13.619 1.996 -3.051 1.00 96.00 214 HIS A C 1
ATOM 1718 O O . HIS A 1 214 ? 14.372 2.933 -3.327 1.00 96.00 214 HIS A O 1
ATOM 1724 N N . ALA A 1 215 ? 13.646 0.866 -3.766 1.00 96.12 215 ALA A N 1
ATOM 1725 C CA . ALA A 1 215 ? 14.645 0.608 -4.804 1.00 96.12 215 ALA A CA 1
ATOM 1726 C C . ALA A 1 215 ? 14.593 1.616 -5.966 1.00 96.12 215 ALA A C 1
ATOM 1728 O O . ALA A 1 215 ? 15.643 1.977 -6.494 1.00 96.12 215 ALA A O 1
ATOM 1729 N N . VAL A 1 216 ? 13.396 2.090 -6.323 1.00 97.62 216 VAL A N 1
ATOM 1730 C CA . VAL A 1 216 ? 13.177 3.126 -7.348 1.00 97.62 216 VAL A CA 1
ATOM 1731 C C . VAL A 1 216 ? 13.941 4.410 -7.020 1.00 97.62 216 VAL A C 1
ATOM 1733 O O . VAL A 1 216 ? 14.716 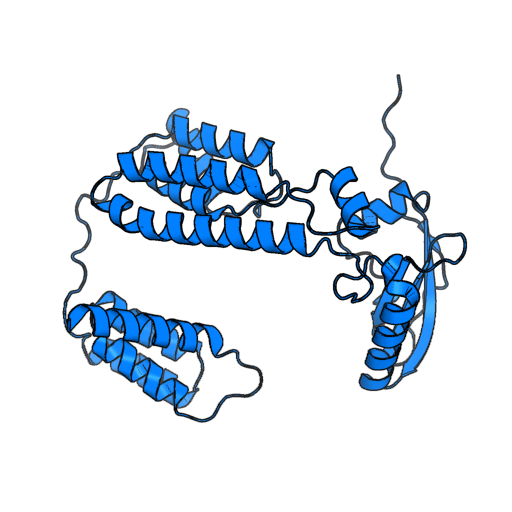4.880 -7.851 1.00 97.62 216 VAL A O 1
ATOM 1736 N N . LEU A 1 217 ? 13.799 4.926 -5.795 1.00 97.75 217 LEU A N 1
ATOM 1737 C CA . LEU A 1 217 ? 14.461 6.163 -5.369 1.00 97.75 217 LEU A CA 1
ATOM 1738 C C . LEU A 1 217 ? 15.984 6.004 -5.346 1.00 97.75 217 LEU A C 1
ATOM 1740 O O . LEU A 1 217 ? 16.707 6.880 -5.818 1.00 97.75 217 LEU A O 1
ATOM 1744 N N . ARG A 1 218 ? 16.487 4.838 -4.915 1.00 96.88 218 ARG A N 1
ATOM 1745 C CA . ARG A 1 218 ? 17.925 4.529 -4.992 1.00 96.88 218 ARG A CA 1
ATOM 1746 C C . ARG A 1 218 ? 18.448 4.517 -6.430 1.00 96.88 218 ARG A C 1
ATOM 1748 O O . ARG A 1 218 ? 19.528 5.044 -6.681 1.00 96.88 218 ARG A O 1
ATOM 1755 N N . ARG A 1 219 ? 17.702 3.933 -7.381 1.00 97.62 219 ARG A N 1
ATOM 1756 C CA . ARG A 1 219 ? 18.085 3.941 -8.807 1.00 97.62 219 ARG A CA 1
ATOM 1757 C C . ARG A 1 219 ? 18.050 5.351 -9.390 1.00 97.62 219 ARG A C 1
ATOM 1759 O O . ARG A 1 219 ? 18.940 5.681 -10.164 1.00 97.62 219 ARG A O 1
ATOM 1766 N N . ARG A 1 220 ? 17.072 6.176 -9.003 1.00 97.94 220 ARG A N 1
ATOM 1767 C CA . ARG A 1 220 ? 16.989 7.587 -9.407 1.00 97.94 220 ARG A CA 1
ATOM 1768 C C . ARG A 1 220 ? 18.174 8.397 -8.889 1.00 97.94 220 ARG A C 1
ATOM 1770 O O . ARG A 1 220 ? 18.792 9.116 -9.665 1.00 97.94 220 ARG A O 1
ATOM 1777 N N . ALA A 1 221 ? 18.544 8.235 -7.617 1.00 97.38 221 ALA A N 1
ATOM 1778 C CA . ALA A 1 221 ? 19.727 8.879 -7.042 1.00 97.38 221 ALA A CA 1
ATOM 1779 C C . ALA A 1 221 ? 21.027 8.427 -7.732 1.00 97.38 221 ALA A C 1
ATOM 1781 O O . ALA A 1 221 ? 21.869 9.252 -8.073 1.00 97.38 221 ALA A O 1
ATOM 1782 N N . GLU A 1 222 ? 21.174 7.125 -8.008 1.00 96.75 222 GLU A N 1
ATOM 1783 C CA . GLU A 1 222 ? 22.307 6.604 -8.782 1.00 96.75 222 GLU A CA 1
ATOM 1784 C C . GLU A 1 222 ? 22.363 7.204 -10.193 1.00 96.75 222 GLU A C 1
ATOM 1786 O O . GLU A 1 222 ? 23.433 7.618 -10.628 1.00 96.75 222 GLU A O 1
ATOM 1791 N N . ALA A 1 223 ? 21.231 7.259 -10.898 1.00 97.56 223 ALA A N 1
ATOM 1792 C CA . ALA A 1 223 ? 21.147 7.831 -12.238 1.00 97.56 223 ALA A CA 1
ATOM 1793 C C . ALA A 1 223 ? 21.539 9.316 -12.249 1.00 97.56 223 ALA A C 1
ATOM 1795 O O . ALA A 1 223 ? 22.319 9.726 -13.106 1.00 97.56 223 ALA A O 1
ATOM 1796 N N . ALA A 1 224 ? 21.072 10.093 -11.268 1.00 98.00 224 ALA A N 1
ATOM 1797 C CA . ALA A 1 224 ? 21.444 11.496 -11.110 1.00 98.00 224 ALA A CA 1
ATOM 1798 C C . ALA A 1 224 ? 22.958 11.672 -10.883 1.00 98.00 224 ALA A C 1
ATOM 1800 O O . ALA A 1 224 ? 23.583 12.470 -11.576 1.00 98.00 224 ALA A O 1
ATOM 1801 N N . ALA A 1 225 ? 23.568 10.868 -10.005 1.00 97.69 225 ALA A N 1
ATOM 1802 C CA . ALA A 1 225 ? 25.016 10.901 -9.769 1.00 97.69 225 ALA A CA 1
ATOM 1803 C C . ALA A 1 225 ? 25.832 10.512 -11.018 1.00 97.69 225 ALA A C 1
ATOM 1805 O O . ALA A 1 225 ? 26.918 11.041 -11.253 1.00 97.69 225 ALA A O 1
ATOM 1806 N N . VAL A 1 226 ? 25.320 9.594 -11.848 1.00 96.88 226 VAL A N 1
ATOM 1807 C CA . VAL A 1 226 ? 25.954 9.253 -13.132 1.00 96.88 226 VAL A CA 1
ATOM 1808 C C . VAL A 1 226 ? 25.890 10.427 -14.110 1.00 96.88 226 VAL A C 1
ATOM 1810 O O . VAL A 1 226 ? 26.897 10.740 -14.740 1.00 96.88 226 VAL A O 1
ATOM 1813 N N . LEU A 1 227 ? 24.740 11.098 -14.220 1.00 97.25 227 LEU A N 1
ATOM 1814 C CA . LEU A 1 227 ? 24.570 12.269 -15.090 1.00 97.25 227 LEU A CA 1
ATOM 1815 C C . LEU A 1 227 ? 25.425 13.463 -14.641 1.00 97.25 227 LEU A C 1
ATOM 1817 O O . LEU A 1 227 ? 25.935 14.191 -15.487 1.00 97.25 227 LEU A O 1
ATOM 1821 N N . ALA A 1 228 ? 25.631 13.626 -13.333 1.00 97.44 228 ALA A N 1
ATOM 1822 C CA . ALA A 1 228 ? 26.510 14.645 -12.758 1.00 97.44 228 ALA A CA 1
ATOM 1823 C C . ALA A 1 228 ? 28.014 14.324 -12.907 1.00 97.44 228 ALA A C 1
ATOM 1825 O O . ALA A 1 228 ? 28.860 15.140 -12.553 1.00 97.44 228 ALA A O 1
ATOM 1826 N N . GLY A 1 229 ? 28.373 13.134 -13.406 1.00 96.19 229 GLY A N 1
ATOM 1827 C CA . GLY A 1 229 ? 29.766 12.686 -13.510 1.00 96.19 229 GLY A CA 1
ATOM 1828 C C . GLY A 1 229 ? 30.396 12.242 -12.182 1.00 96.19 229 GLY A C 1
ATOM 1829 O O . GLY A 1 229 ? 31.560 11.848 -12.158 1.00 96.19 229 GLY A O 1
ATOM 1830 N N . GLU A 1 230 ? 29.630 12.238 -11.089 1.00 95.31 230 GLU A N 1
ATOM 1831 C CA . GLU A 1 230 ? 30.063 11.833 -9.743 1.00 95.31 230 GLU A CA 1
ATOM 1832 C C . GLU A 1 230 ? 30.258 10.316 -9.628 1.00 95.31 230 GLU A C 1
ATOM 1834 O O . GLU A 1 230 ? 31.012 9.821 -8.788 1.00 95.31 230 GLU A O 1
ATOM 1839 N N . ARG A 1 231 ? 29.574 9.548 -10.483 1.00 93.31 231 ARG A N 1
ATOM 1840 C CA . ARG A 1 231 ? 29.630 8.088 -10.487 1.00 93.31 231 ARG A CA 1
ATOM 1841 C C . ARG A 1 231 ? 29.787 7.550 -11.901 1.00 93.31 231 ARG A C 1
ATOM 1843 O O . ARG A 1 231 ? 29.079 7.939 -12.820 1.00 93.31 231 ARG A O 1
ATOM 1850 N N . ARG A 1 232 ? 30.673 6.567 -12.082 1.00 88.88 232 ARG A N 1
ATOM 1851 C CA . ARG A 1 232 ? 30.736 5.820 -13.347 1.00 88.88 232 ARG A CA 1
ATOM 1852 C C . ARG A 1 232 ? 29.565 4.837 -13.431 1.00 88.88 232 ARG A C 1
ATOM 1854 O O . ARG A 1 232 ? 29.289 4.160 -12.434 1.00 88.88 232 ARG A O 1
ATOM 1861 N N . PRO A 1 233 ? 28.910 4.699 -14.597 1.00 86.12 233 PRO A N 1
ATOM 1862 C CA . PRO A 1 233 ? 27.872 3.696 -14.771 1.00 86.12 233 PRO A CA 1
ATOM 1863 C C . PRO A 1 233 ? 28.461 2.312 -14.497 1.00 86.12 233 PRO A C 1
ATOM 1865 O O . PRO A 1 233 ? 29.570 1.994 -14.941 1.00 86.12 233 PRO A O 1
ATOM 1868 N N . ALA A 1 234 ? 27.734 1.488 -13.740 1.00 79.75 234 ALA A N 1
ATOM 1869 C CA . ALA A 1 234 ? 28.154 0.118 -13.489 1.00 79.75 234 ALA A CA 1
ATOM 1870 C C . ALA A 1 234 ? 28.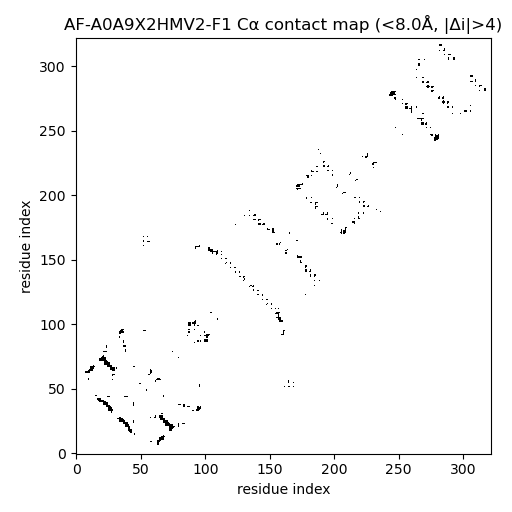353 -0.586 -14.839 1.00 79.75 234 ALA A C 1
ATOM 1872 O O . ALA A 1 234 ? 27.421 -0.669 -15.642 1.00 79.75 234 ALA A O 1
ATOM 1873 N N . ARG A 1 235 ? 29.573 -1.075 -15.109 1.00 72.88 235 ARG A N 1
ATOM 1874 C CA . ARG A 1 235 ? 29.828 -1.881 -16.307 1.00 72.88 235 ARG A CA 1
ATOM 1875 C C . ARG A 1 235 ? 28.867 -3.065 -16.272 1.00 72.88 235 ARG A C 1
ATOM 1877 O O . ARG A 1 235 ? 28.805 -3.763 -15.258 1.00 72.88 235 ARG A O 1
ATOM 1884 N N . ARG A 1 236 ? 28.120 -3.281 -17.364 1.00 63.53 236 ARG A N 1
ATOM 1885 C CA . ARG A 1 236 ? 27.322 -4.503 -17.530 1.00 63.53 236 ARG A CA 1
ATOM 1886 C C . ARG A 1 236 ? 28.251 -5.679 -17.213 1.00 63.53 236 ARG A C 1
ATOM 1888 O O . ARG A 1 236 ? 29.315 -5.745 -17.833 1.00 63.53 236 ARG A O 1
ATOM 1895 N N . PRO A 1 237 ? 27.920 -6.566 -16.259 1.00 55.97 237 PRO A N 1
ATOM 1896 C CA . PRO A 1 237 ? 28.687 -7.790 -16.110 1.00 55.97 237 PRO A CA 1
ATOM 1897 C C . PRO A 1 237 ? 28.651 -8.494 -17.469 1.00 55.97 237 PRO A C 1
ATOM 1899 O O . PRO A 1 237 ? 27.579 -8.863 -17.945 1.00 55.97 237 PRO A O 1
ATOM 1902 N N . SER A 1 238 ? 29.809 -8.587 -18.130 1.00 50.47 238 SER A N 1
ATOM 1903 C CA . SER A 1 238 ? 29.940 -9.080 -19.511 1.00 50.47 238 SER A CA 1
ATOM 1904 C C . SER A 1 238 ? 29.626 -10.569 -19.640 1.00 50.47 238 SER A C 1
ATOM 1906 O O . SER A 1 238 ? 29.549 -11.097 -20.742 1.00 50.47 238 SER A O 1
ATOM 1908 N N . VAL A 1 239 ? 29.403 -11.242 -18.514 1.00 52.53 239 VAL A N 1
ATOM 1909 C CA . VAL A 1 239 ? 29.050 -12.648 -18.441 1.00 52.53 239 VAL A CA 1
ATOM 1910 C C . VAL A 1 239 ? 27.860 -12.746 -17.498 1.00 52.53 239 VAL A C 1
ATOM 1912 O O . VAL A 1 239 ? 28.004 -12.649 -16.276 1.00 52.53 239 VAL A O 1
ATOM 1915 N N . LEU A 1 240 ? 26.660 -12.919 -18.059 1.00 56.12 240 LEU A N 1
ATOM 1916 C CA . LEU A 1 240 ? 25.582 -13.554 -17.307 1.00 56.12 240 LEU A CA 1
ATOM 1917 C C . LEU A 1 240 ? 26.178 -14.864 -16.801 1.00 56.12 240 LEU A C 1
ATOM 1919 O O . LEU A 1 240 ? 26.540 -15.710 -17.617 1.00 56.12 240 LEU A O 1
ATOM 1923 N N . LYS A 1 241 ? 26.355 -15.009 -15.478 1.00 59.00 241 LYS A N 1
ATOM 1924 C CA . LYS A 1 241 ? 26.740 -16.307 -14.917 1.00 59.00 241 LYS A CA 1
ATOM 1925 C C . LYS A 1 241 ? 25.790 -17.327 -15.542 1.00 59.00 241 LYS A C 1
ATOM 1927 O O . LYS A 1 241 ? 24.580 -17.069 -15.486 1.00 59.00 241 LYS A O 1
ATOM 1932 N N . PRO A 1 242 ? 26.301 -18.396 -16.179 1.00 63.41 242 PRO A N 1
ATOM 1933 C CA . PRO A 1 242 ? 25.441 -19.386 -16.800 1.00 63.41 242 PRO A CA 1
ATOM 1934 C C . PRO A 1 242 ? 24.393 -19.771 -15.764 1.00 63.41 242 PRO A C 1
ATOM 1936 O O . PRO A 1 242 ? 24.731 -20.055 -14.607 1.00 63.41 242 PRO A O 1
ATOM 1939 N N . ARG A 1 243 ? 23.111 -19.653 -16.135 1.00 65.62 243 ARG A N 1
ATOM 1940 C CA . ARG A 1 243 ? 22.049 -20.177 -15.279 1.00 65.62 243 ARG A CA 1
ATOM 1941 C C . ARG A 1 243 ? 22.425 -21.629 -15.029 1.00 65.62 243 ARG A C 1
ATOM 1943 O O . ARG A 1 243 ? 22.702 -22.348 -15.984 1.00 65.62 243 ARG A O 1
ATOM 1950 N N . LYS A 1 244 ? 22.498 -22.031 -13.759 1.00 76.00 244 LYS A N 1
ATOM 1951 C CA . LYS A 1 244 ? 22.597 -23.452 -13.443 1.00 76.00 244 LYS A CA 1
ATOM 1952 C C . LYS A 1 244 ? 21.354 -24.081 -14.085 1.00 76.00 244 LYS A C 1
ATOM 1954 O O . LYS A 1 244 ? 20.246 -23.644 -13.796 1.00 76.00 244 LYS A O 1
ATOM 1959 N N . THR A 1 245 ? 21.543 -24.972 -15.045 1.00 76.56 245 THR A N 1
ATOM 1960 C CA . THR A 1 245 ? 20.464 -25.673 -15.748 1.00 76.56 245 THR A CA 1
ATOM 1961 C C . THR A 1 245 ? 20.576 -27.152 -15.428 1.00 76.56 245 THR A C 1
ATOM 1963 O O . THR A 1 245 ? 21.679 -27.694 -15.491 1.00 76.56 245 THR A O 1
ATOM 1966 N N . GLY A 1 246 ? 19.456 -27.794 -15.114 1.00 86.50 246 GLY A N 1
ATOM 1967 C CA . GLY A 1 246 ? 19.381 -29.227 -14.843 1.00 86.50 246 GLY A CA 1
ATOM 1968 C C . GLY A 1 246 ? 18.903 -29.525 -13.426 1.00 86.50 246 GLY A C 1
ATOM 1969 O O . GLY A 1 246 ? 18.289 -28.688 -12.772 1.00 86.50 246 GLY A O 1
ATOM 1970 N N . VAL A 1 247 ? 19.181 -30.739 -12.962 1.00 90.25 247 VAL A N 1
ATOM 1971 C CA . VAL A 1 247 ? 18.784 -31.203 -11.629 1.00 90.25 247 VAL A CA 1
ATOM 1972 C C . VAL A 1 247 ? 19.580 -30.452 -10.562 1.00 90.25 247 VAL A C 1
ATOM 1974 O O . VAL A 1 247 ? 20.775 -30.176 -10.729 1.00 90.25 247 VAL A O 1
ATOM 1977 N N . VAL A 1 248 ? 18.922 -30.081 -9.464 1.00 92.12 248 VAL A N 1
ATOM 1978 C CA . VAL A 1 248 ? 19.625 -29.477 -8.328 1.00 92.12 248 VAL A CA 1
ATOM 1979 C C . VAL A 1 248 ? 20.551 -30.521 -7.675 1.00 92.12 248 VAL A C 1
ATOM 1981 O O . VAL A 1 248 ? 20.105 -31.634 -7.406 1.00 92.12 248 VAL A O 1
ATOM 1984 N N . PRO A 1 249 ? 21.841 -30.226 -7.419 1.00 93.19 249 PRO A N 1
ATOM 1985 C CA . PRO A 1 249 ? 22.726 -31.181 -6.761 1.00 93.19 249 PRO A CA 1
ATOM 1986 C C . PRO A 1 249 ? 22.215 -31.543 -5.363 1.00 93.19 249 PRO A C 1
ATOM 1988 O O . PRO A 1 249 ? 21.954 -30.653 -4.552 1.00 93.19 249 PRO A O 1
ATOM 1991 N N . GLU A 1 250 ? 22.144 -32.840 -5.053 1.00 94.50 250 GLU A N 1
ATOM 1992 C CA . GLU A 1 250 ? 21.617 -33.320 -3.765 1.00 94.50 250 GLU A CA 1
ATOM 1993 C C . GLU A 1 250 ? 22.417 -32.769 -2.574 1.00 94.50 250 GLU A C 1
ATOM 1995 O O . GLU A 1 250 ? 21.841 -32.425 -1.549 1.00 94.50 250 GLU A O 1
ATOM 2000 N N . GLY A 1 251 ? 23.729 -32.559 -2.732 1.00 94.94 251 GLY A N 1
ATOM 2001 C CA . GLY A 1 251 ? 24.562 -31.931 -1.700 1.00 94.94 251 GLY A CA 1
ATOM 2002 C C . GLY A 1 251 ? 24.205 -30.468 -1.388 1.00 94.94 251 GLY A C 1
ATOM 2003 O O . GLY A 1 251 ? 24.481 -30.005 -0.286 1.00 94.94 251 GLY A O 1
ATOM 2004 N N . GLU A 1 252 ? 23.581 -29.737 -2.323 1.00 93.12 252 GLU A N 1
ATOM 2005 C CA . GLU A 1 252 ? 23.059 -28.382 -2.070 1.00 93.12 252 GLU A CA 1
ATOM 2006 C C . GLU A 1 252 ? 21.644 -28.428 -1.461 1.00 93.12 252 GLU A C 1
ATOM 2008 O O . GLU A 1 252 ? 21.289 -27.561 -0.659 1.00 93.12 252 GLU A O 1
ATOM 2013 N N . LEU A 1 253 ? 20.829 -29.422 -1.840 1.00 96.00 253 LEU A N 1
ATOM 2014 C CA . LEU A 1 253 ? 19.423 -29.516 -1.444 1.00 96.00 253 LEU A CA 1
ATOM 2015 C C . LEU A 1 253 ? 19.224 -30.202 -0.082 1.00 96.00 253 LEU A C 1
ATOM 2017 O O . LEU A 1 253 ? 18.437 -29.708 0.726 1.00 96.00 253 LEU A O 1
ATOM 2021 N N . ALA A 1 254 ? 19.938 -31.293 0.197 1.00 95.62 254 ALA A N 1
ATOM 2022 C CA . ALA A 1 254 ? 19.732 -32.125 1.383 1.00 95.62 254 ALA A CA 1
ATOM 2023 C C . ALA A 1 254 ? 19.803 -31.343 2.712 1.00 95.62 254 ALA A C 1
ATOM 2025 O O . ALA A 1 254 ? 18.854 -31.442 3.489 1.00 95.62 254 ALA A O 1
ATOM 2026 N N . PRO A 1 255 ? 20.792 -30.453 2.955 1.00 95.81 255 PRO A N 1
ATOM 2027 C CA . PRO A 1 255 ? 20.839 -29.687 4.204 1.00 95.81 255 PRO A CA 1
ATOM 2028 C C . PRO A 1 255 ? 19.637 -28.748 4.388 1.00 95.81 255 PRO A C 1
ATOM 2030 O O . PRO A 1 255 ? 19.220 -28.464 5.513 1.00 95.81 255 PRO A O 1
ATOM 2033 N N . LEU A 1 256 ? 19.070 -28.243 3.283 1.00 94.38 256 LEU A N 1
ATOM 2034 C CA . LEU A 1 256 ? 17.868 -27.410 3.321 1.00 94.38 256 LEU A CA 1
ATOM 2035 C C . LEU A 1 256 ? 16.633 -28.248 3.651 1.00 94.38 256 LEU A C 1
ATOM 2037 O O . LEU A 1 256 ? 15.788 -27.782 4.413 1.00 94.38 256 LEU A O 1
ATOM 2041 N N . LEU A 1 257 ? 16.538 -29.465 3.106 1.00 95.69 257 LEU A N 1
ATOM 2042 C CA . LEU A 1 257 ? 15.427 -30.380 3.370 1.00 95.69 257 LEU A CA 1
ATOM 2043 C C . LEU A 1 257 ? 15.453 -30.927 4.790 1.00 95.69 257 LEU A C 1
ATOM 2045 O O . LEU A 1 257 ? 14.403 -30.955 5.424 1.00 95.69 257 LEU A O 1
ATOM 2049 N N . ASP A 1 258 ? 16.623 -31.287 5.315 1.00 95.06 258 ASP A N 1
ATOM 2050 C CA . ASP A 1 258 ? 16.763 -31.742 6.701 1.00 95.06 258 ASP A CA 1
ATOM 2051 C C . ASP A 1 258 ? 16.248 -30.676 7.668 1.00 95.06 258 ASP A C 1
ATOM 2053 O O . ASP A 1 258 ? 15.434 -30.947 8.555 1.00 95.06 258 ASP A O 1
ATOM 2057 N N . LYS A 1 259 ? 16.642 -29.420 7.432 1.00 92.25 259 LYS A N 1
ATOM 2058 C CA . LYS A 1 259 ? 16.149 -28.286 8.209 1.00 92.25 259 LYS A CA 1
ATOM 2059 C C . LYS A 1 259 ? 14.645 -28.067 8.018 1.00 92.25 259 LYS A C 1
ATOM 2061 O O . LYS A 1 259 ? 13.927 -27.921 9.003 1.00 92.25 259 LYS A O 1
ATOM 2066 N N . ALA A 1 260 ? 14.167 -28.062 6.772 1.00 92.69 260 ALA A N 1
ATOM 2067 C CA . ALA A 1 260 ? 12.765 -27.815 6.439 1.00 92.69 260 ALA A CA 1
ATOM 2068 C C . ALA A 1 260 ? 11.817 -28.877 7.018 1.00 92.69 260 ALA A C 1
ATOM 2070 O O . ALA A 1 260 ? 10.725 -28.548 7.484 1.00 92.69 260 ALA A O 1
ATOM 2071 N N . ARG A 1 261 ? 12.229 -30.146 7.012 1.00 94.75 261 ARG A N 1
ATOM 2072 C CA . ARG A 1 261 ? 11.466 -31.263 7.580 1.00 94.75 261 ARG A CA 1
ATOM 2073 C C . ARG A 1 261 ? 11.468 -31.239 9.104 1.00 94.75 261 ARG A C 1
ATOM 2075 O O . ARG A 1 261 ? 10.440 -31.554 9.695 1.00 94.75 261 ARG A O 1
ATOM 2082 N N . SER A 1 262 ? 12.580 -30.831 9.717 1.00 92.50 262 SER A N 1
ATOM 2083 C CA . SER A 1 262 ? 12.719 -30.738 11.173 1.00 92.50 262 SER A CA 1
ATOM 2084 C C . SER A 1 262 ? 11.806 -29.671 11.783 1.00 92.50 262 SER A C 1
ATOM 2086 O O . SER A 1 262 ? 11.054 -29.965 12.708 1.00 92.50 262 SER A O 1
ATOM 2088 N N . ASP A 1 263 ? 11.817 -28.444 11.249 1.00 89.12 263 ASP A N 1
ATOM 2089 C CA . ASP A 1 263 ? 11.057 -27.336 11.847 1.00 89.12 263 ASP A CA 1
ATOM 2090 C C . ASP A 1 263 ? 9.699 -27.060 11.190 1.00 89.12 263 ASP A C 1
ATOM 2092 O O . ASP A 1 263 ? 8.908 -26.277 11.723 1.00 89.12 263 ASP A O 1
ATOM 2096 N N . ARG A 1 264 ? 9.424 -27.675 10.029 1.00 87.94 264 ARG A N 1
ATOM 2097 C CA . ARG A 1 264 ? 8.241 -27.410 9.190 1.00 87.94 264 ARG A CA 1
ATOM 2098 C C . ARG A 1 264 ? 7.970 -25.918 8.968 1.00 87.94 264 ARG A C 1
ATOM 2100 O O . ARG A 1 264 ? 6.834 -25.514 8.713 1.00 87.94 264 ARG A O 1
ATOM 2107 N N . ALA A 1 265 ? 8.996 -25.074 9.024 1.00 85.94 265 ALA A N 1
ATOM 2108 C CA . ALA A 1 265 ? 8.826 -23.651 8.804 1.00 85.94 265 ALA A CA 1
ATOM 2109 C C . ALA A 1 265 ? 8.598 -23.396 7.302 1.00 85.94 265 ALA A C 1
ATOM 2111 O O . ALA A 1 265 ? 9.468 -23.753 6.498 1.00 85.94 265 ALA A O 1
ATOM 2112 N N . PRO A 1 266 ? 7.506 -22.709 6.897 1.00 86.75 266 PRO A N 1
ATOM 2113 C CA . PRO A 1 266 ? 7.224 -22.413 5.486 1.00 86.75 266 PRO A CA 1
ATOM 2114 C C . PRO A 1 266 ? 8.413 -21.776 4.750 1.00 86.75 266 PRO A C 1
ATOM 2116 O O . PRO A 1 266 ? 8.643 -22.012 3.565 1.00 86.75 266 PRO A O 1
ATOM 2119 N N . TRP A 1 267 ? 9.216 -20.988 5.471 1.00 87.88 267 TRP A N 1
ATOM 2120 C CA . TRP A 1 267 ? 10.400 -20.333 4.931 1.00 87.88 267 TRP A CA 1
ATOM 2121 C C . TRP A 1 267 ? 11.470 -21.310 4.421 1.00 87.88 267 TRP A C 1
ATOM 2123 O O . TRP A 1 267 ? 12.005 -21.099 3.336 1.00 87.88 267 TRP A O 1
ATOM 2133 N N . ASN A 1 268 ? 11.779 -22.388 5.146 1.00 91.31 268 ASN A N 1
ATOM 2134 C CA . ASN A 1 268 ? 12.831 -23.316 4.713 1.00 91.31 268 ASN A CA 1
ATOM 2135 C C . ASN A 1 268 ? 12.401 -24.109 3.474 1.00 91.31 268 ASN A C 1
ATOM 2137 O O . ASN A 1 268 ? 13.188 -24.267 2.540 1.00 91.31 268 ASN A O 1
ATOM 2141 N N . TRP A 1 269 ? 11.127 -24.504 3.412 1.00 92.94 269 TRP A N 1
ATOM 2142 C CA . TRP A 1 269 ? 10.527 -25.104 2.219 1.00 92.94 269 TRP A CA 1
ATOM 2143 C C . TRP A 1 269 ? 10.561 -24.149 1.027 1.00 92.94 269 TRP A C 1
ATOM 2145 O O . TRP A 1 269 ? 10.950 -24.538 -0.074 1.00 92.94 269 TRP A O 1
ATOM 2155 N N . ARG A 1 270 ? 10.257 -22.863 1.249 1.00 91.38 270 ARG A N 1
ATOM 2156 C CA . ARG A 1 270 ? 10.371 -21.819 0.220 1.00 91.38 270 ARG A CA 1
ATOM 2157 C C . ARG A 1 270 ? 11.798 -21.691 -0.313 1.00 91.38 270 ARG A C 1
ATOM 2159 O O . ARG A 1 270 ? 11.978 -21.526 -1.520 1.00 91.38 270 ARG A O 1
ATOM 2166 N N . VAL A 1 271 ? 12.803 -21.760 0.560 1.00 92.44 271 VAL A N 1
ATOM 2167 C CA . VAL A 1 271 ? 14.220 -21.692 0.174 1.00 92.44 271 VAL A CA 1
ATOM 2168 C C . VAL A 1 271 ? 14.622 -22.917 -0.657 1.00 92.44 271 VAL A C 1
ATOM 2170 O O . VAL A 1 271 ? 15.243 -22.742 -1.706 1.00 92.44 271 VAL A O 1
ATOM 2173 N N . ALA A 1 272 ? 14.215 -24.127 -0.258 1.00 93.50 272 ALA A N 1
ATOM 2174 C CA . ALA A 1 272 ? 14.474 -25.360 -1.009 1.00 93.50 272 ALA A CA 1
ATOM 2175 C C . ALA A 1 272 ? 13.792 -25.355 -2.394 1.00 93.50 272 ALA A C 1
ATOM 2177 O O . ALA A 1 272 ? 14.443 -25.581 -3.418 1.00 93.50 272 ALA A O 1
ATOM 2178 N N . ALA A 1 273 ? 12.511 -24.977 -2.456 1.00 93.19 273 ALA A N 1
ATOM 2179 C CA . ALA A 1 273 ? 11.769 -24.801 -3.706 1.00 93.19 273 ALA A CA 1
ATOM 2180 C C . ALA A 1 273 ? 12.421 -23.739 -4.617 1.00 93.19 273 ALA A C 1
ATOM 2182 O O . ALA A 1 273 ? 12.567 -23.924 -5.828 1.00 93.19 273 ALA A O 1
ATOM 2183 N N . GLN A 1 274 ? 12.889 -22.625 -4.041 1.00 93.25 274 GLN A N 1
ATOM 2184 C CA . GLN A 1 274 ? 13.612 -21.590 -4.780 1.00 93.25 274 GLN A CA 1
ATOM 2185 C C . GLN A 1 274 ? 14.955 -22.079 -5.332 1.00 93.25 274 GLN A C 1
ATOM 2187 O O . GLN A 1 274 ? 15.366 -21.605 -6.395 1.00 93.25 274 GLN A O 1
ATOM 2192 N N . LEU A 1 275 ? 15.645 -22.979 -4.631 1.00 94.44 275 LEU A N 1
ATOM 2193 C CA . LEU A 1 275 ? 16.879 -23.579 -5.125 1.00 94.44 275 LEU A CA 1
ATOM 2194 C C . LEU A 1 275 ? 16.600 -24.450 -6.357 1.00 94.44 275 LEU A C 1
ATOM 2196 O O . LEU A 1 275 ? 17.231 -24.226 -7.388 1.00 94.44 275 LEU A O 1
ATOM 2200 N N . CYS A 1 276 ? 15.594 -25.329 -6.301 1.00 94.12 276 CYS A N 1
ATOM 2201 C CA . CYS A 1 276 ? 15.164 -26.143 -7.448 1.00 94.12 276 CYS A CA 1
ATOM 2202 C C . CYS A 1 276 ? 14.844 -25.256 -8.663 1.00 94.12 276 CYS A C 1
ATOM 2204 O O . CYS A 1 276 ? 15.402 -25.420 -9.749 1.00 94.12 276 CYS A O 1
ATOM 2206 N N . ARG A 1 277 ? 14.071 -24.185 -8.444 1.00 92.19 277 ARG A N 1
ATOM 2207 C CA . ARG A 1 277 ? 13.755 -23.184 -9.473 1.00 92.19 277 ARG A CA 1
ATOM 2208 C C . ARG A 1 277 ? 14.984 -22.515 -10.087 1.00 92.19 277 ARG A C 1
ATOM 2210 O O . ARG A 1 277 ? 14.997 -22.247 -11.286 1.00 92.19 277 ARG A O 1
ATOM 2217 N N . LYS A 1 278 ? 16.008 -22.197 -9.288 1.00 90.69 278 LYS A N 1
ATOM 2218 C CA . LYS A 1 278 ? 17.253 -21.586 -9.793 1.00 90.69 278 LYS A CA 1
ATOM 2219 C C . LYS A 1 278 ? 18.014 -22.516 -10.736 1.00 90.69 278 LYS A C 1
ATOM 222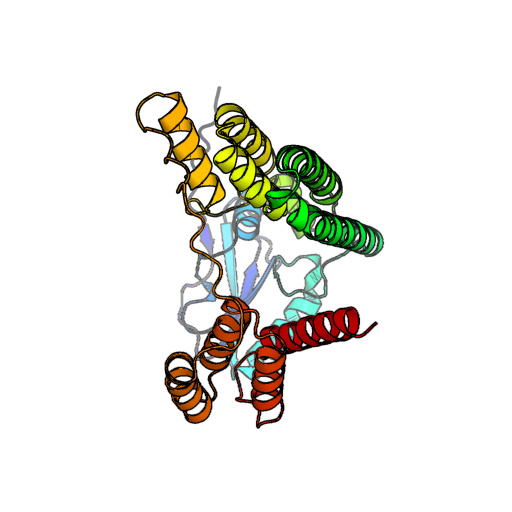1 O O . LYS A 1 278 ? 18.744 -22.000 -11.577 1.00 90.69 278 LYS A O 1
ATOM 2226 N N . HIS A 1 279 ? 17.839 -23.826 -10.576 1.00 92.06 279 HIS A N 1
ATOM 2227 C CA . HIS A 1 279 ? 18.413 -24.857 -11.434 1.00 92.06 279 HIS A CA 1
ATOM 2228 C C . HIS A 1 279 ? 17.519 -25.212 -12.637 1.00 92.06 279 HIS A C 1
ATOM 2230 O O . HIS A 1 279 ? 17.963 -25.875 -13.569 1.00 92.06 279 HIS A O 1
ATOM 2236 N N . GLY A 1 280 ? 16.272 -24.729 -12.660 1.00 91.25 280 GLY A N 1
ATOM 2237 C CA . GLY A 1 280 ? 15.279 -25.139 -13.654 1.00 91.25 280 GLY A CA 1
ATOM 2238 C C . GLY A 1 280 ? 14.655 -26.506 -13.359 1.00 91.25 280 GLY A C 1
ATOM 2239 O O . GLY A 1 280 ? 13.997 -27.066 -14.227 1.00 91.25 280 GLY A O 1
ATOM 2240 N N . ASP A 1 281 ? 14.827 -27.025 -12.143 1.00 94.38 281 ASP A N 1
ATOM 2241 C CA . ASP A 1 281 ? 14.270 -28.300 -11.696 1.00 94.38 281 ASP A CA 1
ATOM 2242 C C . ASP A 1 281 ? 12.819 -28.115 -11.212 1.00 94.38 281 ASP A C 1
ATOM 2244 O O . ASP A 1 281 ? 12.515 -28.093 -10.016 1.00 94.38 281 ASP A O 1
ATOM 2248 N N . ILE A 1 282 ? 11.922 -27.853 -12.167 1.00 93.06 282 ILE A N 1
ATOM 2249 C CA . ILE A 1 282 ? 10.522 -27.482 -11.896 1.00 93.06 282 ILE A CA 1
ATOM 2250 C C . ILE A 1 282 ? 9.724 -28.663 -11.324 1.00 93.06 282 ILE A C 1
ATOM 2252 O O . ILE A 1 282 ? 8.873 -28.464 -10.458 1.00 93.06 282 ILE A O 1
ATOM 2256 N N . ALA A 1 283 ? 10.025 -29.891 -11.758 1.00 94.56 283 ALA A N 1
ATOM 2257 C CA . ALA A 1 283 ? 9.405 -31.098 -11.217 1.00 94.56 283 ALA A CA 1
ATOM 2258 C C . ALA A 1 283 ? 9.759 -31.279 -9.734 1.00 94.56 283 ALA A C 1
ATOM 2260 O O . ALA A 1 283 ? 8.862 -31.432 -8.907 1.00 94.56 283 ALA A O 1
ATOM 2261 N N . ARG A 1 284 ? 11.042 -31.140 -9.370 1.00 96.00 284 ARG A N 1
ATOM 2262 C CA . ARG A 1 284 ? 11.461 -31.210 -7.966 1.00 96.00 284 ARG A CA 1
ATOM 2263 C C . ARG A 1 284 ? 10.883 -30.071 -7.132 1.00 96.00 284 ARG A C 1
ATOM 2265 O O . ARG A 1 284 ? 10.512 -30.291 -5.985 1.00 96.00 284 ARG A O 1
ATOM 2272 N N . GLU A 1 285 ? 10.757 -28.868 -7.700 1.00 96.81 285 GLU A N 1
ATOM 2273 C CA . GLU A 1 285 ? 10.067 -27.756 -7.034 1.00 96.81 285 GLU A CA 1
ATOM 2274 C C . GLU A 1 285 ? 8.614 -28.119 -6.683 1.00 96.81 285 GLU A C 1
ATOM 2276 O O . GLU A 1 285 ? 8.194 -27.862 -5.555 1.00 96.81 285 GLU A O 1
ATOM 2281 N N . ARG A 1 286 ? 7.860 -28.727 -7.613 1.00 97.06 286 ARG A N 1
ATOM 2282 C CA . ARG A 1 286 ? 6.485 -29.198 -7.367 1.00 97.06 286 ARG A CA 1
ATOM 2283 C C . ARG A 1 286 ? 6.450 -30.203 -6.222 1.00 97.06 286 ARG A C 1
ATOM 2285 O O . ARG A 1 286 ? 5.694 -29.997 -5.278 1.00 97.06 286 ARG A O 1
ATOM 2292 N N . ASP A 1 287 ? 7.272 -31.246 -6.302 1.00 96.69 287 ASP A N 1
ATOM 2293 C CA . ASP A 1 287 ? 7.244 -32.358 -5.348 1.00 96.69 287 ASP A CA 1
ATOM 2294 C C . ASP A 1 287 ? 7.522 -31.876 -3.917 1.00 96.69 287 ASP A C 1
ATOM 2296 O O . ASP A 1 287 ? 6.849 -32.290 -2.977 1.00 96.69 287 ASP A O 1
ATOM 2300 N N . LEU A 1 288 ? 8.453 -30.929 -3.746 1.00 95.75 288 LEU A N 1
ATOM 2301 C CA . LEU A 1 288 ? 8.734 -30.322 -2.441 1.00 95.75 288 LEU A CA 1
ATOM 2302 C C . LEU A 1 288 ? 7.560 -29.500 -1.901 1.00 95.75 288 LEU A C 1
ATOM 2304 O O . LEU A 1 288 ? 7.289 -29.516 -0.701 1.00 95.75 288 LEU A O 1
ATOM 2308 N N . LEU A 1 289 ? 6.873 -28.753 -2.767 1.00 95.44 289 LEU A N 1
ATOM 2309 C CA . LEU A 1 289 ? 5.700 -27.981 -2.359 1.00 95.44 289 LEU A CA 1
ATOM 2310 C C . LEU A 1 289 ? 4.534 -28.906 -1.989 1.00 95.44 289 LEU A C 1
ATOM 2312 O O . LEU A 1 289 ? 3.839 -28.636 -1.015 1.00 95.44 289 LEU A O 1
ATOM 2316 N N . GLU A 1 290 ? 4.346 -30.009 -2.715 1.00 96.81 290 GLU A N 1
ATOM 2317 C CA . GLU A 1 290 ? 3.337 -31.023 -2.394 1.00 96.81 290 GLU A CA 1
ATOM 2318 C C . GLU A 1 290 ? 3.649 -31.744 -1.077 1.00 96.81 290 GLU A C 1
ATOM 2320 O O . GLU A 1 290 ? 2.756 -31.863 -0.240 1.00 96.81 290 GLU A O 1
ATOM 2325 N N . GLU A 1 291 ? 4.908 -32.135 -0.842 1.00 95.75 291 GLU A N 1
ATOM 2326 C CA . GLU A 1 291 ? 5.355 -32.746 0.422 1.00 95.75 291 GLU A CA 1
ATOM 2327 C C . GLU A 1 291 ? 5.097 -31.822 1.623 1.00 95.75 291 GLU A C 1
ATOM 2329 O O . GLU A 1 291 ? 4.653 -32.262 2.688 1.00 95.75 291 GLU A O 1
ATOM 2334 N N . PHE A 1 292 ? 5.351 -30.522 1.464 1.00 93.62 292 PHE A N 1
ATOM 2335 C CA . PHE A 1 292 ? 5.072 -29.557 2.519 1.00 93.62 292 PHE A CA 1
ATOM 2336 C C . PHE A 1 292 ? 3.571 -29.453 2.812 1.00 93.62 292 PHE A C 1
ATOM 2338 O O . PHE A 1 292 ? 3.155 -29.599 3.967 1.00 93.62 292 PHE A O 1
ATOM 2345 N N . LEU A 1 293 ? 2.775 -29.201 1.766 1.00 93.50 293 LEU A N 1
ATOM 2346 C CA . LEU A 1 293 ? 1.341 -28.916 1.856 1.00 93.50 293 LEU A CA 1
ATOM 2347 C C . LEU A 1 293 ? 0.502 -30.140 2.252 1.00 93.50 293 LEU A C 1
ATOM 2349 O O . LEU A 1 293 ? -0.604 -29.962 2.758 1.00 93.50 293 LEU A O 1
ATOM 2353 N N . SER A 1 294 ? 1.010 -31.361 2.056 1.00 94.25 294 SER A N 1
ATOM 2354 C CA . SER A 1 294 ? 0.318 -32.592 2.458 1.00 94.25 294 SER A CA 1
ATOM 2355 C C . SER A 1 294 ? 0.391 -32.884 3.958 1.00 94.25 294 SER A C 1
ATOM 2357 O O . SER A 1 294 ? -0.349 -33.733 4.454 1.00 94.25 294 SER A O 1
ATOM 2359 N N . GLY A 1 295 ? 1.292 -32.230 4.694 1.00 91.62 295 GLY A N 1
ATOM 2360 C CA . GLY A 1 295 ? 1.438 -32.479 6.124 1.00 91.62 295 GLY A CA 1
ATOM 2361 C C . GLY A 1 295 ? 0.630 -31.534 7.019 1.00 91.62 295 GLY A C 1
ATOM 2362 O O . GLY A 1 295 ? -0.067 -30.640 6.537 1.00 91.62 295 GLY A O 1
ATOM 2363 N N . PRO A 1 296 ? 0.708 -31.724 8.349 1.00 90.38 296 PRO A N 1
ATOM 2364 C CA . PRO A 1 296 ? -0.091 -30.961 9.299 1.00 90.38 296 PRO A CA 1
ATOM 2365 C C . PRO A 1 296 ? 0.225 -29.463 9.235 1.00 90.38 296 PRO A C 1
ATOM 2367 O O . PRO A 1 296 ? 1.391 -29.054 9.203 1.00 90.38 296 PRO A O 1
ATOM 2370 N N . ARG A 1 297 ? -0.833 -28.644 9.262 1.00 89.19 297 ARG A N 1
ATOM 2371 C CA . ARG A 1 297 ? -0.713 -27.184 9.294 1.00 89.19 297 ARG A CA 1
ATOM 2372 C C . ARG A 1 297 ? -0.216 -26.724 10.661 1.00 89.19 297 ARG A C 1
ATOM 2374 O O . ARG A 1 297 ? -0.752 -27.108 11.696 1.00 89.19 297 ARG A O 1
ATOM 2381 N N . VAL A 1 298 ? 0.785 -25.849 10.653 1.00 82.88 298 VAL A N 1
ATOM 2382 C CA . VAL A 1 298 ? 1.289 -25.185 11.859 1.00 82.88 298 VAL A CA 1
ATOM 2383 C C . VAL A 1 298 ? 0.402 -23.976 12.141 1.00 82.88 298 VAL A C 1
ATOM 2385 O O . VAL A 1 298 ? 0.303 -23.071 11.306 1.00 82.88 298 VAL A O 1
ATOM 2388 N N . VAL A 1 299 ? -0.246 -23.970 13.307 1.00 82.19 299 VAL A N 1
ATOM 2389 C CA . VAL A 1 299 ? -1.123 -22.878 13.757 1.00 82.19 299 VAL A CA 1
ATOM 2390 C C . VAL A 1 299 ? -0.345 -21.556 13.785 1.00 82.19 299 VAL A C 1
ATOM 2392 O O . VAL A 1 299 ? 0.813 -21.510 14.197 1.00 82.19 299 VAL A O 1
ATOM 2395 N N . GLY A 1 300 ? -0.969 -20.475 13.309 1.00 79.88 300 GLY A N 1
ATOM 2396 C CA . GLY A 1 300 ? -0.368 -19.135 13.295 1.00 79.88 300 GLY A CA 1
ATOM 2397 C C . GLY A 1 300 ? 0.658 -18.885 12.181 1.00 79.88 300 GLY A C 1
ATOM 2398 O O . GLY A 1 300 ? 1.319 -17.847 12.177 1.00 79.88 300 GLY A O 1
ATOM 2399 N N . ARG A 1 301 ? 0.815 -19.801 11.217 1.00 78.06 301 ARG A N 1
ATOM 2400 C CA . ARG A 1 301 ? 1.649 -19.594 10.021 1.00 78.06 301 ARG A CA 1
ATOM 2401 C C . ARG A 1 301 ? 0.770 -19.524 8.774 1.00 78.06 301 ARG A C 1
ATOM 2403 O O . ARG A 1 301 ? -0.162 -20.307 8.646 1.00 78.06 301 ARG A O 1
ATOM 2410 N N . SER A 1 302 ? 1.073 -18.600 7.858 1.00 79.81 302 SER A N 1
ATOM 2411 C CA . SER A 1 302 ? 0.398 -18.509 6.555 1.00 79.81 302 SER A CA 1
ATOM 2412 C C . SER A 1 302 ? 1.002 -19.502 5.557 1.00 79.81 302 SER A C 1
ATOM 2414 O O . SER A 1 302 ? 2.223 -19.646 5.486 1.00 79.81 302 SER A O 1
ATOM 2416 N N . TRP A 1 303 ? 0.133 -20.168 4.795 1.00 87.12 303 TRP A N 1
ATOM 2417 C CA . TRP A 1 303 ? 0.472 -21.191 3.793 1.00 87.12 303 TRP A CA 1
ATOM 2418 C C . TRP A 1 303 ? 0.223 -20.706 2.354 1.00 87.12 303 TRP A C 1
ATOM 2420 O O . TRP A 1 303 ? 0.694 -21.326 1.400 1.00 87.12 303 TRP A O 1
ATOM 2430 N N . LEU A 1 304 ? -0.442 -19.554 2.210 1.00 83.50 304 LEU A N 1
ATOM 2431 C CA . LEU A 1 304 ? -0.989 -19.049 0.951 1.00 83.50 304 LEU A CA 1
ATOM 2432 C C . LEU A 1 304 ? 0.075 -18.867 -0.140 1.00 83.50 304 LEU A C 1
ATOM 2434 O O . LEU A 1 304 ? -0.128 -19.263 -1.282 1.00 83.50 304 LEU A O 1
ATOM 2438 N N . GLU A 1 305 ? 1.249 -18.328 0.203 1.00 80.62 305 GLU A N 1
ATOM 2439 C CA . GLU A 1 305 ? 2.318 -18.108 -0.783 1.00 80.62 305 GLU A CA 1
ATOM 2440 C C . GLU A 1 305 ? 2.834 -19.416 -1.410 1.00 80.62 305 GLU A C 1
ATOM 2442 O O . GLU A 1 305 ? 3.238 -19.427 -2.576 1.00 80.62 305 GLU A O 1
ATOM 2447 N N . LEU A 1 306 ? 2.860 -20.513 -0.642 1.00 86.44 306 LEU A N 1
ATOM 2448 C CA . LEU A 1 306 ? 3.323 -21.821 -1.116 1.00 86.44 306 LEU A CA 1
ATOM 2449 C C . LEU A 1 306 ? 2.228 -22.538 -1.910 1.00 86.44 306 LEU A C 1
ATOM 2451 O O . LEU A 1 306 ? 2.540 -23.151 -2.929 1.00 86.44 306 LEU A O 1
ATOM 2455 N N . GLU A 1 307 ? 0.963 -22.388 -1.513 1.00 90.31 307 GLU A N 1
ATOM 2456 C CA . GLU A 1 307 ? -0.204 -22.864 -2.271 1.00 90.31 307 GLU A CA 1
ATOM 2457 C C . GLU A 1 307 ? -0.296 -22.174 -3.641 1.00 90.31 307 GLU A C 1
ATOM 2459 O O . GLU A 1 307 ? -0.331 -22.843 -4.676 1.00 90.31 307 GLU A O 1
ATOM 2464 N N . GLU A 1 308 ? -0.222 -20.839 -3.677 1.00 86.75 308 GLU A N 1
ATOM 2465 C CA . GLU A 1 308 ? -0.174 -20.074 -4.927 1.00 86.75 308 GLU A CA 1
ATOM 2466 C C . GLU A 1 308 ? 1.013 -20.475 -5.801 1.00 86.75 308 GLU A C 1
ATOM 2468 O O . GLU A 1 308 ? 0.932 -20.481 -7.036 1.00 86.75 308 GLU A O 1
ATOM 2473 N N . ARG A 1 309 ? 2.161 -20.765 -5.177 1.00 91.62 309 ARG A N 1
ATOM 2474 C CA . ARG A 1 309 ? 3.339 -21.192 -5.921 1.00 91.62 309 ARG A CA 1
ATOM 2475 C C . ARG A 1 309 ? 3.136 -22.576 -6.519 1.00 91.62 309 ARG A C 1
ATOM 2477 O O . ARG A 1 309 ? 3.459 -22.734 -7.694 1.00 91.62 309 ARG A O 1
ATOM 2484 N N . LEU A 1 310 ? 2.607 -23.536 -5.760 1.00 93.38 310 LEU A N 1
ATOM 2485 C CA . LEU A 1 310 ? 2.312 -24.875 -6.265 1.00 93.38 310 LEU A CA 1
ATOM 2486 C C . LEU A 1 310 ? 1.345 -24.799 -7.449 1.00 93.38 310 LEU A C 1
ATOM 2488 O O . LEU A 1 310 ? 1.603 -25.411 -8.483 1.00 93.38 310 LEU A O 1
ATOM 2492 N N . PHE A 1 311 ? 0.298 -23.980 -7.339 1.00 91.69 311 PHE A N 1
ATOM 2493 C CA . PHE A 1 311 ? -0.632 -23.727 -8.437 1.00 91.69 311 PHE A CA 1
ATOM 2494 C C . PHE A 1 311 ? 0.093 -23.244 -9.707 1.00 91.69 311 PHE A C 1
ATOM 2496 O O . PHE A 1 311 ? -0.062 -23.830 -10.777 1.00 91.69 311 PHE A O 1
ATOM 2503 N N . LYS A 1 312 ? 0.971 -22.237 -9.583 1.00 86.19 312 LYS A N 1
ATOM 2504 C CA . LYS A 1 312 ? 1.778 -21.721 -10.707 1.00 86.19 312 LYS A CA 1
ATOM 2505 C C . LYS A 1 312 ? 2.714 -22.787 -11.293 1.00 86.19 312 LYS A C 1
ATOM 2507 O O . LYS A 1 312 ? 2.883 -22.839 -12.505 1.00 86.19 312 LYS A O 1
ATOM 2512 N N . VAL A 1 313 ? 3.339 -23.612 -10.451 1.00 88.38 313 VAL A N 1
ATOM 2513 C CA . VAL A 1 313 ? 4.259 -24.676 -10.889 1.00 88.38 313 VAL A CA 1
ATOM 2514 C C . VAL A 1 313 ? 3.516 -25.776 -11.655 1.00 88.38 313 VAL A C 1
ATOM 2516 O O . VAL A 1 313 ? 4.012 -26.215 -12.690 1.00 88.38 313 VAL A O 1
ATOM 2519 N N . ARG A 1 314 ? 2.317 -26.176 -11.209 1.00 93.38 314 ARG A N 1
ATOM 2520 C CA . ARG A 1 314 ? 1.472 -27.149 -11.924 1.00 93.38 314 ARG A CA 1
ATOM 2521 C C . ARG A 1 314 ? 1.097 -26.652 -13.318 1.00 93.38 314 ARG A C 1
ATOM 2523 O O . ARG A 1 314 ? 1.385 -27.341 -14.290 1.00 93.38 314 ARG A O 1
ATOM 2530 N N . ALA A 1 315 ? 0.606 -25.417 -13.419 1.00 86.00 315 ALA A N 1
ATOM 2531 C CA . ALA A 1 315 ? 0.268 -24.807 -14.706 1.00 86.00 315 ALA A CA 1
ATOM 2532 C C . ALA A 1 315 ? 1.474 -24.735 -15.667 1.00 86.00 315 ALA A C 1
ATOM 2534 O O . ALA A 1 315 ? 1.333 -24.949 -16.867 1.00 86.00 315 ALA A O 1
ATOM 2535 N N . MET A 1 316 ? 2.681 -24.463 -15.149 1.00 85.88 316 MET A N 1
ATOM 2536 C CA . MET A 1 316 ? 3.905 -24.466 -15.961 1.00 85.88 316 MET A CA 1
ATOM 2537 C C . MET A 1 316 ? 4.249 -25.856 -16.514 1.00 85.88 316 MET A C 1
ATOM 2539 O O . MET A 1 316 ? 4.690 -25.944 -17.654 1.00 85.88 316 MET A O 1
ATOM 2543 N N . LEU A 1 317 ? 4.081 -26.918 -15.719 1.00 88.88 317 LEU A N 1
ATOM 2544 C CA . LEU A 1 317 ? 4.357 -28.296 -16.144 1.00 88.88 317 LEU A CA 1
ATOM 2545 C C . LEU A 1 317 ? 3.306 -28.806 -17.138 1.00 88.88 317 LEU A C 1
ATOM 2547 O O . LEU A 1 317 ? 3.662 -29.459 -18.112 1.00 88.88 317 LEU A O 1
ATOM 2551 N N . GLU A 1 318 ? 2.032 -28.468 -16.931 1.00 90.38 318 GLU A N 1
ATOM 2552 C CA . GLU A 1 318 ? 0.947 -28.784 -17.870 1.00 90.38 318 GLU A CA 1
ATOM 2553 C C . GLU A 1 318 ? 1.194 -28.143 -19.243 1.00 90.38 318 GLU A C 1
ATOM 2555 O O . GLU A 1 318 ? 1.099 -28.819 -20.263 1.00 90.38 318 GLU A O 1
ATOM 2560 N N . ALA A 1 319 ? 1.618 -26.876 -19.273 1.00 85.62 319 ALA A N 1
ATOM 2561 C CA . ALA A 1 319 ? 1.963 -26.173 -20.510 1.00 85.62 319 ALA A CA 1
ATOM 2562 C C . ALA A 1 319 ? 3.217 -26.721 -21.224 1.00 85.62 319 ALA A C 1
ATOM 2564 O O . ALA A 1 319 ? 3.443 -26.386 -22.380 1.00 85.62 319 ALA A O 1
ATOM 2565 N N . GLN A 1 320 ? 4.057 -27.513 -20.547 1.00 88.50 320 GLN A N 1
ATOM 2566 C CA . GLN A 1 320 ? 5.200 -28.200 -21.165 1.00 88.50 320 GLN A CA 1
ATOM 2567 C C . GLN A 1 320 ? 4.832 -29.579 -21.727 1.00 88.50 320 GLN A C 1
ATOM 2569 O O . GLN A 1 320 ? 5.608 -30.140 -22.498 1.00 88.50 320 GLN A O 1
ATOM 2574 N N . ALA A 1 321 ? 3.695 -30.139 -21.304 1.00 88.00 321 ALA A N 1
ATOM 2575 C CA . ALA A 1 321 ? 3.235 -31.465 -21.702 1.00 88.00 321 ALA A CA 1
ATOM 2576 C C . ALA A 1 321 ? 2.269 -31.449 -22.901 1.00 88.00 321 ALA A C 1
ATOM 2578 O O . ALA A 1 321 ? 2.067 -32.500 -23.510 1.00 88.00 321 ALA A O 1
ATOM 2579 N N . GLY A 1 322 ? 1.668 -30.294 -23.212 1.00 79.31 322 GLY A N 1
ATOM 2580 C CA . GLY A 1 322 ? 0.810 -30.070 -24.384 1.00 79.31 322 GLY A CA 1
ATOM 2581 C C . GLY A 1 322 ? 1.553 -29.390 -25.521 1.00 79.31 322 GLY A C 1
ATOM 2582 O O . GLY A 1 322 ? 1.278 -29.763 -26.682 1.00 79.31 322 GLY A O 1
#

Mean predicted aligned error: 9.73 Å

Solvent-accessible surface area (backbone atoms only — not comparable to full-atom values): 18120 Å² total; per-residue (Å²): 136,91,84,81,80,69,83,67,77,72,41,76,42,62,86,89,68,69,58,50,62,22,22,25,31,31,40,17,37,84,88,65,52,62,38,32,69,43,65,36,50,60,57,54,80,75,56,82,90,67,57,70,62,62,54,48,46,31,49,74,74,31,75,28,29,38,32,48,43,76,76,46,62,62,37,54,70,65,60,22,51,51,52,36,51,53,51,37,58,76,47,14,64,56,39,68,46,88,84,40,87,38,55,46,62,39,62,70,47,39,51,51,38,49,54,53,49,50,53,42,53,51,50,54,57,71,36,55,66,27,60,76,80,38,45,67,61,26,43,55,49,26,51,54,41,44,55,52,42,59,70,43,41,75,60,69,34,50,40,58,58,64,43,52,49,34,61,74,69,63,66,40,63,52,82,54,63,39,56,46,52,33,46,52,47,26,56,74,71,65,40,33,68,61,34,38,51,54,50,54,57,51,38,73,68,25,72,78,50,61,63,92,84,34,70,57,56,52,52,32,54,52,29,49,35,36,75,72,67,78,36,81,76,80,74,74,73,92,62,76,72,76,72,54,74,46,80,58,57,61,87,71,46,48,68,38,47,56,51,18,67,72,69,64,43,66,64,40,48,50,52,44,32,49,48,18,50,58,14,64,20,55,68,61,23,41,54,53,44,50,60,57,70,72,48,86,82,60,86,95,60,87,59,61,74,57,54,57,44,42,54,55,46,50,56,54,53,54,68,72,74,111

Foldseek 3Di:
DDDPPPPPAQAEDDDQDFFADKFKKFKAAPVRHGAAIDIDGGRPLVDPPDDPLVQLCCVPPRVSYIYMGTPDGPDDPVVRVVVSLVVLAVRVLRYPDPPHPNWAFPVVLVVVLVVLVVVLVVQLVVLVVCVPVPLVVSLVSLVVSVVSQVVNQPGGGTDGDSSVSCVVVLATATDCVSLLVNLVSCLVVLVLVVLLVVLVVSCVNHVPNDDCPDPSNVSNVVSVCCVVVVDPRDPDPPDPPPQQEDAQPCVVQVVLVVVCVVPVAVVSLVVSLVSCVSHVVLVVSLVSLCVSVVDDDDPPDDSVVSVVVNVVSVVVVVVVVD

Sequence (322 aa):
MENEAGAGALRQTGERRTPARHYVYAHRHPDGTPFYIGKGIGRRAWSMDRDALWHHFITTRCGGSYDVFIVAEGLEEDDALELEAELIAAHGVRLLNWINPGRGFDYAALERFHALRDATTSFISQTRPLEQSDPDLAVARYREAIDRVHAYARMETETGLVAELRRELKQHYADVSPLDRLTLMLRKLGRFAELVECVDAYFTHYPDSVSPNHAVLRRRAEAAAVLAGERRPARRPSVLKPRKTGVVPEGELAPLLDKARSDRAPWNWRVAAQLCRKHGDIARERDLLEEFLSGPRVVGRSWLELEERLFKVRAMLEAQAG

pLDDT: mean 91.84, std 10.72, range [34.75, 98.75]

Secondary structure (DSSP, 8-state):
-------PPPEEES-----SSEEEEEEE-TTS-EEEEEEEETTGGG-----HHHHHHHHHHSTTEEEEEEEEEEE-HHHHHHHHHHHHHHHGGG---SS-TT-EE-HHHHHHHHHHHHHHHHHHHHHTTHHHH-HHHHHHHHHHHHHHHHHHHT---EESHHHHHHHHTT------HHHHHHHHHHHHHT-HHHHHHHHHHHHHH-TTSS-TT-HHHHHHHHHHHHHTTSSPPPPP-SS-PPPP-SSPPHHHHHHHHHHHHHH--HHHHHHHHHHHHHHT-HHHHHHHHHHHHTSPPPTT---HHHHHHHHHHHHHHHHHH-

Rad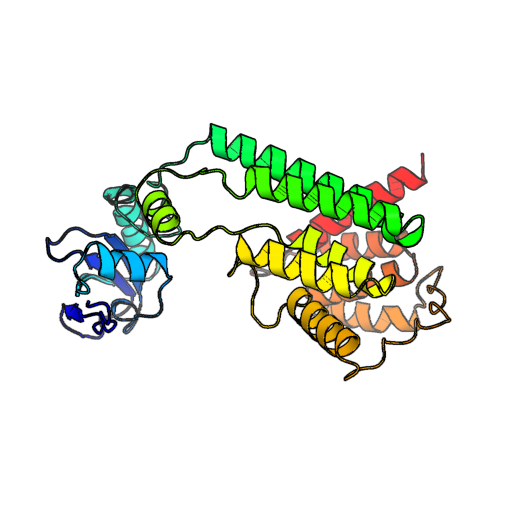ius of gyration: 26.03 Å; Cα contacts (8 Å, |Δi|>4): 400; chains: 1; bounding box: 54×72×61 Å